Protein AF-A0AAW2HTJ1-F1 (afdb_monomer)

Organism: NCBI:txid328185

Radius of gyration: 45.48 Å; Cα contacts (8 Å, |Δi|>4): 208; chains: 1; bounding box: 86×54×129 Å

InterPro domains:
  IPR000058 Zinc finger, AN1-type [PF01428] (10-49)
  IPR000058 Zinc finger, AN1-type [PF01428] (100-137)
  IPR000058 Zinc finger, AN1-type [PS51039] (4-52)
  IPR000058 Zinc finger, AN1-type [PS51039] (94-142)
  IPR000058 Zinc finger, AN1-type [SM00154] (10-49)
  IPR000058 Zinc finger, AN1-type [SM00154] (100-139)
  IPR003903 Ubiquitin interacting motif [PS50330] (165-184)
  IPR035896 AN1-like Zinc finger [G3DSA:4.10.1110.10] (1-61)
  IPR0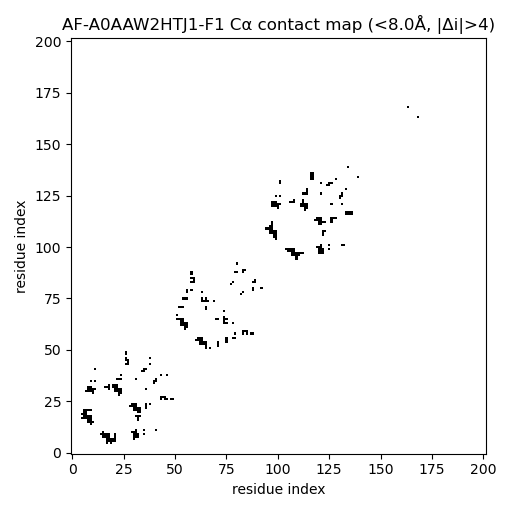35896 AN1-like Zinc finger [G3DSA:4.10.1110.10] (76-153)
  IPR035896 AN1-like Zinc finger [SSF118310] (4-57)
  IPR035896 AN1-like Zinc finger [SSF118310] (92-138)
  IPR057357 ZFAND2A/B-like, C2H2 zinc finger [PF25403] (53-91)

Structure (mmCIF, N/CA/C/O backbone):
data_AF-A0AAW2HTJ1-F1
#
_entry.id   AF-A0AAW2HTJ1-F1
#
loop_
_atom_site.group_PDB
_atom_site.id
_atom_site.type_symbol
_atom_site.label_atom_id
_atom_site.label_alt_id
_atom_site.label_comp_id
_atom_site.label_asym_id
_atom_site.label_entity_id
_atom_site.label_seq_id
_atom_site.pdbx_PDB_ins_code
_atom_site.Cartn_x
_atom_site.Cartn_y
_atom_site.Cartn_z
_atom_site.occupancy
_atom_site.B_iso_or_equiv
_atom_site.auth_seq_id
_atom_site.auth_comp_id
_atom_site.auth_asym_id
_atom_site.auth_atom_id
_atom_site.pdbx_PDB_model_num
ATOM 1 N N . MET A 1 1 ? 22.533 11.047 -62.556 1.00 50.66 1 MET A N 1
ATOM 2 C CA . MET A 1 1 ? 23.557 11.206 -61.506 1.00 50.66 1 MET A CA 1
ATOM 3 C C . MET A 1 1 ? 23.077 10.365 -60.343 1.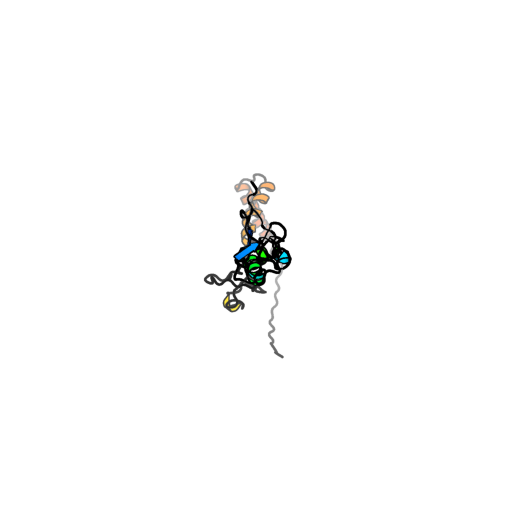00 50.66 1 MET A C 1
ATOM 5 O O . MET A 1 1 ? 22.093 10.735 -59.720 1.00 50.66 1 MET A O 1
ATOM 9 N N . GLU A 1 2 ? 23.641 9.175 -60.169 1.00 53.94 2 GLU A N 1
ATOM 10 C CA . GLU A 1 2 ? 23.279 8.303 -59.047 1.00 53.94 2 GLU A CA 1
ATOM 11 C C . GLU A 1 2 ? 24.084 8.766 -57.833 1.00 53.94 2 GLU A C 1
ATOM 13 O O . GLU A 1 2 ? 25.259 9.089 -57.990 1.00 53.94 2 GL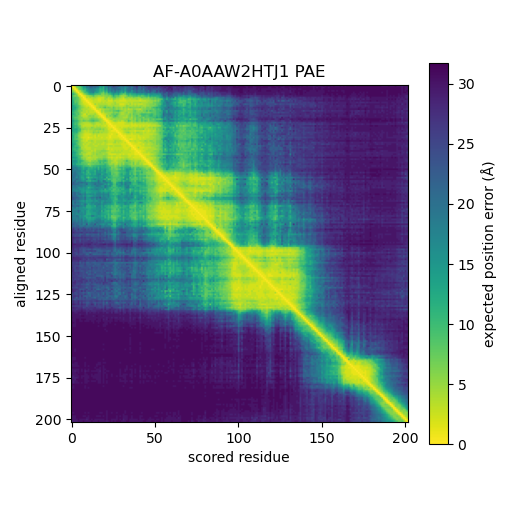U A O 1
ATOM 18 N N . LEU A 1 3 ? 23.450 8.881 -56.665 1.00 61.16 3 LEU A N 1
ATOM 19 C CA . LEU A 1 3 ? 24.076 9.264 -55.396 1.00 61.16 3 LEU A CA 1
ATOM 20 C C . LEU A 1 3 ? 24.362 7.977 -54.599 1.00 61.16 3 LEU A C 1
ATOM 22 O O . LEU A 1 3 ? 23.534 7.584 -53.780 1.00 61.16 3 LEU A O 1
ATOM 26 N N . PRO A 1 4 ? 25.489 7.276 -54.813 1.00 60.84 4 PRO A N 1
ATOM 27 C CA . PRO A 1 4 ? 25.635 5.880 -54.402 1.00 60.84 4 PRO A CA 1
ATOM 28 C C . PRO A 1 4 ? 26.114 5.731 -52.945 1.00 60.84 4 PRO A C 1
ATOM 30 O O . PRO A 1 4 ? 26.493 4.638 -52.527 1.00 60.84 4 PRO A O 1
ATOM 33 N N . HIS A 1 5 ? 26.164 6.829 -52.179 1.00 57.91 5 HIS A N 1
ATOM 34 C CA . HIS A 1 5 ? 26.861 6.904 -50.885 1.00 57.91 5 HIS A CA 1
AT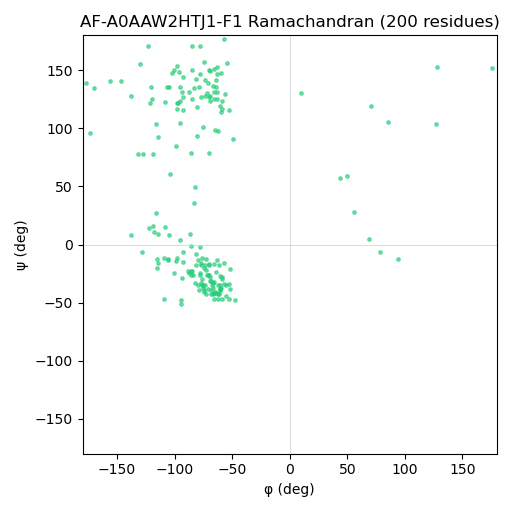OM 35 C C . HIS A 1 5 ? 26.087 7.659 -49.793 1.00 57.91 5 HIS A C 1
ATOM 37 O O . HIS A 1 5 ? 26.649 7.957 -48.744 1.00 57.91 5 HIS A O 1
ATOM 43 N N . LEU A 1 6 ? 24.824 8.021 -50.034 1.00 65.12 6 LEU A N 1
ATOM 44 C CA . LEU A 1 6 ? 23.989 8.661 -49.017 1.00 65.12 6 LEU A CA 1
ATOM 45 C C . LEU A 1 6 ? 23.204 7.578 -48.280 1.00 65.12 6 LEU A C 1
ATOM 47 O O . LEU A 1 6 ? 22.392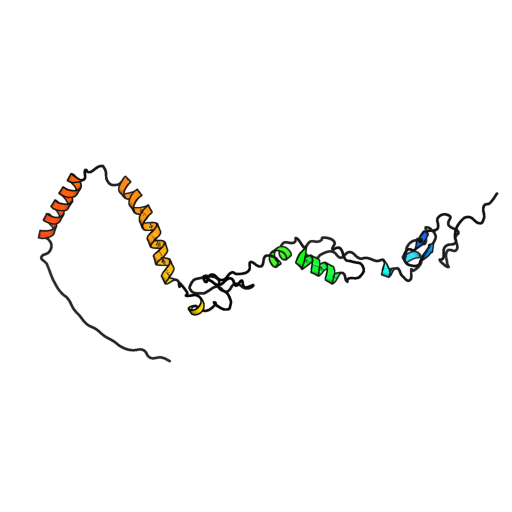 6.893 -48.889 1.00 65.12 6 LEU A O 1
ATOM 51 N N . GLY A 1 7 ? 23.460 7.423 -46.986 1.00 68.69 7 GLY A N 1
ATOM 52 C CA . GLY A 1 7 ? 22.803 6.434 -46.133 1.00 68.69 7 GLY A CA 1
ATOM 53 C C . GLY A 1 7 ? 23.809 5.584 -45.365 1.00 68.69 7 GLY A C 1
ATOM 54 O O . GLY A 1 7 ? 24.943 5.393 -45.797 1.00 68.69 7 GLY A O 1
ATOM 55 N N . GLU A 1 8 ? 23.393 5.089 -44.208 1.00 79.81 8 GLU A N 1
ATOM 56 C CA . GLU A 1 8 ? 24.213 4.240 -43.339 1.00 79.81 8 GLU A CA 1
ATOM 57 C C . GLU A 1 8 ? 23.790 2.782 -43.494 1.00 79.81 8 GLU A C 1
ATOM 59 O O . GLU A 1 8 ? 22.618 2.475 -43.736 1.00 79.81 8 GLU A O 1
ATOM 64 N N . GLN A 1 9 ? 24.748 1.867 -43.356 1.00 85.81 9 GLN A N 1
ATOM 65 C CA . GLN A 1 9 ? 24.466 0.437 -43.437 1.00 85.81 9 GLN A CA 1
ATOM 66 C C . GLN A 1 9 ? 23.868 -0.055 -42.123 1.00 85.81 9 GLN A C 1
ATOM 68 O O . GLN A 1 9 ? 24.359 0.254 -41.037 1.00 85.81 9 GLN A O 1
ATOM 73 N N . CYS A 1 10 ? 22.820 -0.864 -42.223 1.00 88.31 10 CYS A N 1
ATOM 74 C CA . CYS A 1 10 ? 22.290 -1.568 -41.069 1.00 88.31 10 CYS A CA 1
ATOM 75 C C . CYS A 1 10 ? 23.339 -2.558 -40.519 1.00 88.31 10 CYS A C 1
ATOM 77 O O . CYS A 1 10 ? 24.007 -3.276 -41.266 1.00 88.31 10 CYS A O 1
ATOM 79 N N . SER A 1 11 ? 23.488 -2.570 -39.193 1.00 86.06 11 SER A N 1
ATOM 80 C CA . SER A 1 11 ? 24.497 -3.354 -38.464 1.00 86.06 11 SER A CA 1
ATOM 81 C C . SER A 1 11 ? 24.131 -4.838 -38.337 1.00 86.06 11 SER A C 1
ATOM 83 O O . SER A 1 11 ? 24.892 -5.616 -37.763 1.00 86.06 11 SER A O 1
ATOM 85 N N . GLU A 1 12 ? 22.964 -5.238 -38.848 1.00 84.62 12 GLU A N 1
ATOM 86 C CA . GLU A 1 12 ? 22.507 -6.623 -38.853 1.00 84.62 12 GLU A CA 1
ATOM 87 C C . GLU A 1 12 ? 23.230 -7.419 -39.960 1.00 84.62 12 GLU A C 1
ATOM 89 O O . GLU A 1 12 ? 23.194 -7.018 -41.129 1.00 84.62 12 GLU A O 1
ATOM 94 N N . PRO A 1 13 ? 23.861 -8.574 -39.663 1.00 82.94 13 PRO A N 1
ATOM 95 C CA . PRO A 1 13 ? 24.644 -9.330 -40.645 1.00 82.94 13 PRO A CA 1
ATOM 96 C C . PRO A 1 13 ? 23.825 -9.804 -41.852 1.00 82.94 13 PRO A C 1
ATOM 98 O O . PRO A 1 13 ? 24.384 -9.980 -42.938 1.00 82.94 13 PRO A O 1
ATOM 101 N N . THR A 1 14 ? 22.518 -10.000 -41.669 1.00 84.12 14 THR A N 1
ATOM 102 C CA . THR A 1 14 ? 21.580 -10.460 -42.702 1.00 84.12 14 THR A CA 1
ATOM 103 C C . THR A 1 14 ? 21.047 -9.320 -43.571 1.00 84.12 14 THR A C 1
ATOM 105 O O . THR A 1 14 ? 20.664 -9.550 -44.718 1.00 84.12 14 THR A O 1
ATOM 108 N N . CYS A 1 15 ? 21.064 -8.082 -43.072 1.00 81.31 15 CYS A N 1
ATOM 109 C CA . CYS A 1 15 ? 20.476 -6.924 -43.728 1.00 81.31 15 CYS A CA 1
ATOM 110 C C . CYS A 1 15 ? 21.505 -5.797 -43.823 1.00 81.31 15 CYS A C 1
ATOM 112 O O . CYS A 1 15 ? 21.452 -4.828 -43.085 1.00 81.31 15 CYS A O 1
ATOM 114 N N . LYS A 1 16 ? 22.438 -5.886 -44.775 1.00 80.25 16 LYS A N 1
ATOM 115 C CA . LYS A 1 16 ? 23.421 -4.820 -45.068 1.00 80.25 16 LYS A CA 1
ATOM 116 C C . LYS A 1 16 ? 22.850 -3.728 -45.984 1.00 80.25 16 LYS A C 1
ATOM 118 O O . LYS A 1 16 ? 23.533 -3.235 -46.880 1.00 80.25 16 LYS A O 1
ATOM 123 N N . LYS A 1 17 ? 21.561 -3.410 -45.833 1.00 81.88 17 LYS A N 1
ATOM 124 C CA . LYS A 1 17 ? 20.893 -2.377 -46.636 1.00 81.88 17 LYS A CA 1
ATOM 125 C C . LYS A 1 17 ? 21.352 -0.992 -46.177 1.00 81.88 17 LYS A C 1
ATOM 127 O O . LYS A 1 17 ? 21.532 -0.773 -44.980 1.00 81.88 17 LYS A O 1
ATOM 132 N N . LEU A 1 18 ? 21.529 -0.087 -47.137 1.00 79.88 18 LEU A N 1
ATOM 133 C CA . LEU A 1 18 ? 21.745 1.336 -46.890 1.00 79.88 18 LEU A CA 1
ATOM 134 C C . LEU A 1 18 ? 20.387 1.988 -46.636 1.00 79.88 18 LEU A C 1
ATOM 136 O O . LEU A 1 18 ? 19.521 1.942 -47.511 1.00 79.88 18 LEU A O 1
ATOM 140 N N . ASP A 1 19 ? 20.201 2.553 -45.447 1.00 78.75 19 ASP A N 1
ATOM 141 C CA . ASP A 1 19 ? 19.007 3.324 -45.105 1.00 78.75 19 ASP A CA 1
ATOM 142 C C . ASP A 1 19 ? 19.356 4.815 -45.056 1.00 78.75 19 ASP A C 1
ATOM 144 O O . ASP A 1 19 ? 20.390 5.223 -44.516 1.00 78.75 19 ASP A O 1
ATOM 148 N N . PHE A 1 20 ? 18.490 5.636 -45.644 1.00 77.12 20 PHE A N 1
ATOM 149 C CA . PHE A 1 20 ? 18.642 7.088 -45.669 1.00 77.12 20 PHE A CA 1
ATOM 150 C C . PHE A 1 20 ? 18.246 7.723 -44.329 1.00 77.12 20 PHE A C 1
ATOM 152 O O . PHE A 1 20 ? 18.640 8.859 -44.063 1.00 77.12 20 PHE A O 1
ATOM 159 N N . LEU A 1 21 ? 17.506 6.997 -43.476 1.00 80.31 21 LEU A N 1
ATOM 160 C CA . LEU A 1 21 ? 17.154 7.423 -42.122 1.00 80.31 21 LEU A CA 1
ATOM 161 C C . LEU A 1 21 ? 17.714 6.446 -41.072 1.00 80.31 21 LEU A C 1
ATOM 163 O O . LEU A 1 21 ? 16.978 5.621 -40.529 1.00 80.31 21 LEU A O 1
ATOM 167 N N . PRO A 1 22 ? 19.020 6.522 -40.766 1.00 78.81 22 PRO A N 1
ATOM 168 C CA . PRO A 1 22 ? 19.634 5.646 -39.779 1.00 78.81 22 PRO A CA 1
ATOM 169 C C . PRO A 1 22 ? 19.013 5.800 -38.391 1.00 78.81 22 PRO A C 1
ATOM 171 O O . PRO A 1 22 ? 19.104 6.863 -37.770 1.00 78.81 22 PRO A O 1
ATOM 174 N N . VAL A 1 23 ? 18.448 4.711 -37.865 1.00 86.38 23 VAL A N 1
ATOM 175 C CA . VAL A 1 23 ? 17.929 4.655 -36.496 1.00 86.38 23 VAL A CA 1
ATOM 176 C C . VAL A 1 23 ? 18.988 4.036 -35.593 1.00 86.38 23 VAL A C 1
ATOM 178 O O . VAL A 1 23 ? 19.431 2.909 -35.808 1.00 86.38 23 VAL A O 1
ATOM 181 N N . LYS A 1 24 ? 19.403 4.773 -34.560 1.00 89.06 24 LYS A N 1
ATOM 182 C CA . LYS A 1 24 ? 20.299 4.256 -33.520 1.00 89.06 24 LYS A CA 1
ATOM 183 C C . LYS A 1 24 ? 19.479 3.535 -32.461 1.00 89.06 24 LYS A C 1
ATOM 185 O O . LYS A 1 24 ? 18.578 4.132 -31.876 1.00 89.06 24 LYS A O 1
ATOM 190 N N . CYS A 1 25 ? 19.823 2.284 -32.182 1.00 88.50 25 CYS A N 1
ATOM 191 C CA . CYS A 1 25 ? 19.259 1.566 -31.048 1.00 88.50 25 CYS A CA 1
ATOM 192 C C . CYS A 1 25 ? 19.726 2.230 -29.743 1.00 88.50 25 CYS A C 1
ATOM 194 O O . CYS A 1 25 ? 20.921 2.383 -29.498 1.00 88.50 25 CYS A O 1
ATOM 196 N N . ASP A 1 26 ? 18.797 2.611 -28.877 1.00 85.00 26 ASP A N 1
ATOM 197 C CA . ASP A 1 26 ? 19.058 3.252 -27.583 1.00 85.00 26 ASP A CA 1
ATOM 198 C C . ASP A 1 26 ? 19.625 2.286 -26.522 1.00 85.00 26 ASP A C 1
ATOM 200 O O . ASP A 1 26 ? 20.102 2.726 -25.470 1.00 85.00 26 ASP A O 1
ATOM 204 N N . ALA A 1 27 ? 19.578 0.976 -26.785 1.00 85.25 27 ALA A N 1
ATOM 205 C CA . ALA A 1 27 ? 20.130 -0.053 -25.912 1.00 85.25 27 ALA A CA 1
ATOM 206 C C . ALA A 1 27 ? 21.563 -0.459 -26.297 1.00 85.25 27 ALA A C 1
ATOM 208 O O . ALA A 1 27 ? 22.414 -0.555 -25.407 1.00 85.25 27 ALA A O 1
ATOM 209 N N . CYS A 1 28 ? 21.851 -0.735 -27.578 1.00 87.00 28 CYS A N 1
ATOM 210 C CA . CYS A 1 28 ? 23.180 -1.183 -28.030 1.00 87.00 28 CYS A CA 1
ATOM 211 C C . CYS A 1 28 ? 23.993 -0.115 -28.780 1.00 87.00 28 CYS A C 1
ATOM 213 O O . CYS A 1 28 ? 25.190 -0.301 -28.964 1.00 87.00 28 CYS A O 1
ATOM 215 N N . GLY A 1 29 ? 23.381 0.998 -29.194 1.00 86.81 29 GLY A N 1
ATOM 216 C CA . GLY A 1 29 ? 24.052 2.099 -29.895 1.00 86.81 29 GLY A CA 1
ATOM 217 C C . GLY A 1 29 ? 24.316 1.867 -31.388 1.00 86.81 29 GLY A C 1
ATOM 218 O O . GLY A 1 29 ? 24.739 2.802 -32.066 1.00 86.81 29 GLY A O 1
ATOM 219 N N . ASN A 1 30 ? 24.051 0.664 -31.907 1.00 88.25 30 ASN A N 1
ATOM 220 C CA . ASN A 1 30 ? 24.241 0.327 -33.319 1.00 88.25 30 ASN A CA 1
ATOM 221 C C . ASN A 1 30 ? 23.152 0.943 -34.209 1.00 88.25 30 ASN A C 1
ATOM 223 O O . ASN A 1 30 ? 22.047 1.245 -33.747 1.00 88.25 30 ASN A O 1
ATOM 227 N N . ILE A 1 31 ? 23.475 1.111 -35.493 1.00 88.62 31 ILE A N 1
ATOM 228 C CA . ILE A 1 31 ? 22.571 1.671 -36.501 1.00 88.62 31 ILE A CA 1
ATOM 229 C C . ILE A 1 31 ? 21.829 0.541 -37.210 1.00 88.62 31 ILE A C 1
ATOM 231 O O . ILE A 1 31 ? 22.453 -0.408 -37.688 1.00 88.62 31 ILE A O 1
ATOM 235 N N . TYR A 1 32 ? 20.511 0.673 -37.318 1.00 89.06 32 TYR A N 1
ATOM 236 C CA . TYR A 1 32 ? 19.639 -0.266 -38.015 1.00 89.06 32 TYR A CA 1
ATOM 237 C C . TYR A 1 32 ? 18.712 0.468 -38.991 1.00 89.06 32 TYR A C 1
ATOM 239 O O . TYR A 1 32 ? 18.431 1.658 -38.826 1.00 89.06 32 TYR A O 1
ATOM 247 N N . CYS A 1 33 ? 18.251 -0.251 -40.017 1.00 88.31 33 CYS A N 1
ATOM 248 C CA . CYS A 1 33 ? 17.227 0.239 -40.941 1.00 88.31 33 CYS A CA 1
ATOM 249 C C . CYS A 1 33 ? 15.825 0.152 -40.312 1.00 88.31 33 CYS A C 1
ATOM 251 O O . CYS A 1 33 ? 15.652 -0.489 -39.272 1.00 88.31 33 CYS A O 1
ATOM 253 N N . MET A 1 34 ? 14.809 0.732 -40.958 1.00 84.56 34 MET A N 1
ATOM 254 C CA . MET A 1 34 ? 13.417 0.708 -40.465 1.00 84.56 34 MET A CA 1
ATOM 255 C C . MET A 1 34 ? 12.907 -0.705 -40.125 1.00 84.56 34 MET A C 1
ATOM 257 O O . MET A 1 34 ? 12.240 -0.898 -39.112 1.00 84.56 34 MET A O 1
ATOM 261 N N . ASP A 1 35 ? 13.288 -1.704 -40.924 1.00 86.31 35 ASP A N 1
ATOM 262 C CA . ASP A 1 35 ? 12.897 -3.105 -40.718 1.00 86.31 35 ASP A CA 1
ATOM 263 C C . ASP A 1 35 ? 13.661 -3.822 -39.594 1.00 86.31 35 ASP A C 1
ATOM 265 O O . ASP A 1 35 ? 13.282 -4.929 -39.235 1.00 86.31 35 ASP A O 1
ATOM 269 N N . HIS A 1 36 ? 14.745 -3.249 -39.061 1.00 86.44 36 HIS A N 1
ATOM 270 C CA . HIS A 1 36 ? 15.555 -3.857 -37.991 1.00 86.44 36 HIS A CA 1
ATOM 271 C C . HIS A 1 36 ? 15.646 -2.969 -36.740 1.00 86.44 36 HIS A C 1
A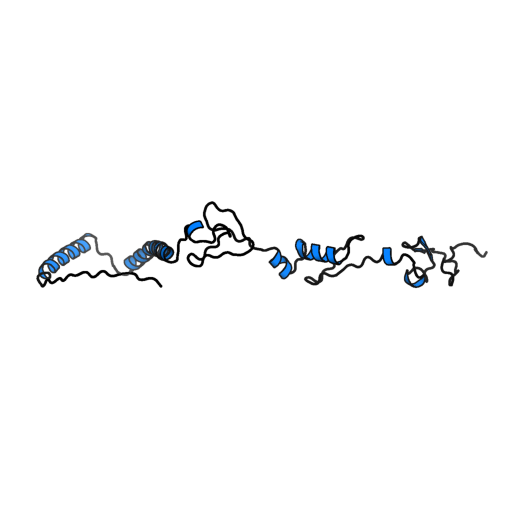TOM 273 O O . HIS A 1 36 ? 16.467 -3.213 -35.854 1.00 86.44 36 HIS A O 1
ATOM 279 N N . MET A 1 37 ? 14.789 -1.946 -36.635 1.00 85.88 37 MET A N 1
ATOM 280 C CA . MET A 1 37 ? 14.818 -0.992 -35.523 1.00 85.88 37 MET A CA 1
ATOM 281 C C . MET A 1 37 ? 14.369 -1.597 -34.183 1.00 85.88 37 MET A C 1
ATOM 283 O O . MET A 1 37 ? 14.764 -1.108 -33.127 1.00 85.88 37 MET A O 1
ATOM 287 N N . SER A 1 38 ? 13.536 -2.646 -34.196 1.00 86.81 38 SER A N 1
ATOM 288 C CA . SER A 1 38 ? 13.047 -3.261 -32.956 1.00 86.81 38 SER A CA 1
ATOM 289 C C . SER A 1 38 ? 14.107 -4.160 -32.316 1.00 86.81 38 SER A C 1
ATOM 291 O O . SER A 1 38 ? 14.859 -4.841 -33.011 1.00 86.81 38 SER A O 1
ATOM 293 N N . TYR A 1 39 ? 14.133 -4.228 -30.980 1.00 87.31 39 TYR A N 1
ATOM 294 C CA . TYR A 1 39 ? 15.106 -5.056 -30.251 1.00 87.31 39 TYR A CA 1
ATOM 295 C C . TYR A 1 39 ? 15.036 -6.546 -30.606 1.00 87.31 39 TYR A C 1
ATOM 297 O O . TYR A 1 39 ? 16.041 -7.245 -30.499 1.00 87.31 39 TYR A O 1
ATOM 305 N N . VAL A 1 40 ? 13.861 -7.032 -31.021 1.00 86.44 40 VAL A N 1
ATOM 306 C CA . VAL A 1 40 ? 13.649 -8.433 -31.411 1.00 86.44 40 VAL A CA 1
ATOM 307 C C . VAL A 1 40 ? 14.272 -8.715 -32.779 1.00 86.44 40 VAL A C 1
ATOM 309 O O . VAL A 1 40 ? 14.876 -9.765 -32.966 1.00 86.44 40 VAL A O 1
ATOM 312 N N . GLN A 1 41 ? 14.171 -7.773 -33.722 1.00 86.75 41 GLN A N 1
ATOM 313 C CA . GLN A 1 41 ? 14.647 -7.964 -35.096 1.00 86.75 41 GLN A CA 1
ATOM 314 C C . GLN A 1 41 ? 16.172 -8.030 -35.210 1.00 86.75 41 GLN A C 1
ATOM 316 O O . GLN A 1 41 ? 16.661 -8.749 -36.071 1.00 86.75 41 GLN A O 1
ATOM 321 N N . HIS A 1 42 ? 16.910 -7.331 -34.343 1.00 85.75 42 HIS A N 1
ATOM 322 C CA . HIS A 1 42 ? 18.378 -7.393 -34.306 1.00 85.75 42 HIS A CA 1
ATOM 323 C C . HIS A 1 42 ? 18.935 -8.147 -33.089 1.00 85.75 42 HIS A C 1
ATOM 325 O O . HIS A 1 42 ? 20.109 -7.997 -32.748 1.00 85.75 42 HIS A O 1
ATOM 331 N N . SER A 1 43 ? 18.085 -8.919 -32.393 1.00 84.81 43 SER A N 1
ATOM 332 C CA . SER A 1 43 ? 18.451 -9.699 -31.198 1.00 84.81 43 SER A CA 1
ATOM 333 C C . SER A 1 43 ? 19.326 -8.906 -30.218 1.00 84.81 43 SER A C 1
ATOM 335 O O . SER A 1 43 ? 20.460 -9.279 -29.913 1.00 84.81 43 SER A O 1
ATOM 337 N N . CYS A 1 44 ? 18.817 -7.757 -29.765 1.00 86.44 44 CYS A N 1
ATOM 338 C CA . CYS A 1 44 ? 19.608 -6.781 -29.025 1.00 86.44 44 CYS A CA 1
ATOM 339 C C . CYS A 1 44 ? 20.209 -7.379 -27.736 1.00 86.44 44 CYS A C 1
ATOM 341 O O . CYS A 1 44 ? 19.456 -7.796 -26.851 1.00 86.44 44 CYS A O 1
ATOM 343 N N . PRO A 1 45 ? 21.542 -7.332 -27.543 1.00 84.75 45 PRO A N 1
ATOM 344 C CA . PRO A 1 45 ? 22.193 -7.889 -26.353 1.00 84.75 45 PRO A CA 1
ATOM 345 C C . PRO A 1 45 ? 21.826 -7.145 -25.059 1.00 84.75 45 PRO A C 1
ATOM 347 O O . PRO A 1 45 ? 22.042 -7.648 -23.958 1.00 84.75 45 PRO A O 1
ATOM 350 N N . SER A 1 46 ? 21.288 -5.930 -25.172 1.00 81.50 46 SER A N 1
ATOM 351 C CA . SER A 1 46 ? 20.925 -5.063 -24.051 1.00 81.50 46 SER A CA 1
ATOM 352 C C . SER A 1 46 ? 19.433 -4.722 -23.988 1.00 81.50 46 SER A C 1
ATOM 354 O O . SER A 1 46 ? 19.078 -3.823 -23.223 1.00 81.50 46 SER A O 1
ATOM 356 N N . ALA A 1 47 ? 18.564 -5.459 -24.699 1.00 81.56 47 ALA A N 1
ATOM 357 C CA . ALA A 1 47 ? 17.102 -5.279 -24.663 1.00 81.56 47 ALA A CA 1
ATOM 358 C C . ALA A 1 47 ? 16.565 -5.176 -23.221 1.00 81.56 47 ALA A C 1
ATOM 360 O O . ALA A 1 47 ? 15.910 -4.206 -22.840 1.00 81.56 47 ALA A O 1
ATOM 361 N N . HIS A 1 48 ? 17.000 -6.106 -22.365 1.00 73.38 48 HIS A N 1
ATOM 362 C CA . HIS A 1 48 ? 16.562 -6.215 -20.972 1.00 73.38 48 HIS A CA 1
ATOM 363 C C . HIS A 1 48 ? 16.870 -4.994 -20.092 1.00 73.38 48 HIS A C 1
ATOM 365 O O . HIS A 1 48 ? 16.284 -4.847 -19.024 1.00 73.38 48 HIS A O 1
ATOM 371 N N . LYS A 1 49 ? 17.783 -4.099 -20.497 1.00 72.94 49 LYS A N 1
ATOM 372 C CA . LYS A 1 49 ? 18.111 -2.892 -19.714 1.00 72.94 49 LYS A CA 1
ATOM 373 C C . LYS A 1 49 ? 17.051 -1.794 -19.847 1.00 72.94 49 LYS A C 1
ATOM 375 O O . LYS A 1 49 ? 17.076 -0.831 -19.077 1.00 72.94 49 LYS A O 1
ATOM 380 N N . LYS A 1 50 ? 16.167 -1.884 -20.844 1.00 72.25 50 LYS A N 1
ATOM 381 C CA . LYS A 1 50 ? 15.191 -0.836 -21.176 1.00 72.25 50 LYS A CA 1
ATOM 382 C C . LYS A 1 50 ? 13.738 -1.257 -20.984 1.00 72.25 50 LYS A C 1
ATOM 384 O O . LYS A 1 50 ? 12.892 -0.366 -20.906 1.00 72.25 50 LYS A O 1
ATOM 389 N N . ASP A 1 51 ? 13.474 -2.547 -20.794 1.00 68.00 51 ASP A N 1
ATOM 390 C CA . ASP A 1 51 ? 12.146 -3.091 -20.500 1.00 68.00 51 ASP A CA 1
ATOM 391 C C . ASP A 1 51 ? 11.671 -2.702 -19.087 1.00 68.00 51 ASP A C 1
ATOM 393 O O . ASP A 1 51 ? 11.740 -3.478 -18.134 1.00 68.00 51 ASP A O 1
ATOM 397 N N . VAL A 1 52 ? 11.183 -1.468 -18.929 1.00 72.25 52 VAL A N 1
ATOM 398 C CA . VAL A 1 52 ? 10.533 -1.013 -17.691 1.00 72.25 52 VAL A CA 1
ATOM 399 C C . VAL A 1 52 ? 9.096 -1.511 -17.698 1.00 72.25 52 VAL A C 1
ATOM 401 O O . VAL A 1 52 ? 8.199 -0.873 -18.246 1.00 72.25 52 VAL A O 1
ATOM 404 N N . GLN A 1 53 ? 8.884 -2.673 -17.093 1.00 73.81 53 GLN A N 1
ATOM 405 C CA . GLN A 1 53 ? 7.546 -3.206 -16.877 1.00 73.81 53 GLN A CA 1
ATOM 406 C C . GLN A 1 53 ? 6.858 -2.414 -15.763 1.00 73.81 53 GLN A C 1
ATOM 408 O O . GLN A 1 53 ? 7.412 -2.251 -14.675 1.00 73.81 53 GLN A O 1
ATOM 413 N N . VAL A 1 54 ? 5.651 -1.917 -16.037 1.00 84.12 54 VAL A N 1
ATOM 414 C CA . VAL A 1 54 ? 4.823 -1.222 -15.045 1.00 84.12 54 VAL A CA 1
ATOM 415 C C . VAL A 1 54 ? 3.861 -2.243 -14.437 1.00 84.12 54 VAL A C 1
ATOM 417 O O . VAL A 1 54 ? 2.899 -2.634 -15.103 1.00 84.12 54 VAL A O 1
ATOM 420 N N . PRO A 1 55 ? 4.100 -2.714 -13.203 1.00 85.94 55 PRO A N 1
ATOM 421 C CA . PRO A 1 55 ? 3.221 -3.673 -12.556 1.00 85.94 55 PRO A CA 1
ATOM 422 C C . PRO A 1 55 ? 1.877 -3.027 -12.199 1.00 85.94 55 PRO A C 1
ATOM 424 O O . PRO A 1 55 ? 1.784 -1.836 -11.894 1.00 85.94 55 PRO A O 1
ATOM 427 N N . ILE A 1 56 ? 0.820 -3.834 -12.206 1.00 90.12 56 ILE A N 1
ATOM 428 C CA . ILE A 1 56 ? -0.525 -3.416 -11.805 1.00 90.12 56 ILE A CA 1
ATOM 429 C C . ILE A 1 56 ? -0.733 -3.781 -10.334 1.00 90.12 56 ILE A C 1
ATOM 431 O O . ILE A 1 56 ? -0.408 -4.888 -9.907 1.00 90.12 56 ILE A O 1
ATOM 435 N N . CYS A 1 57 ? -1.306 -2.868 -9.548 1.00 90.38 57 CYS A N 1
ATOM 436 C CA . CYS A 1 57 ? -1.664 -3.166 -8.165 1.00 90.38 57 CYS A CA 1
ATOM 437 C C . CYS A 1 57 ? -2.846 -4.155 -8.107 1.00 90.38 57 CYS A C 1
ATOM 439 O O . CYS A 1 57 ? -3.914 -3.846 -8.644 1.00 90.38 57 CYS A O 1
ATOM 441 N N . PRO A 1 58 ? -2.739 -5.285 -7.385 1.00 88.06 58 PRO A N 1
ATOM 442 C CA . PRO A 1 58 ? -3.807 -6.285 -7.315 1.00 88.06 58 PRO A CA 1
ATOM 443 C C . PRO A 1 58 ? -5.042 -5.820 -6.526 1.00 88.06 58 PRO A C 1
ATOM 445 O O . PRO A 1 58 ? -6.100 -6.430 -6.637 1.00 88.06 58 PRO A O 1
ATOM 448 N N . LEU A 1 59 ? -4.932 -4.756 -5.718 1.00 88.19 59 LEU A N 1
ATOM 449 C CA . LEU A 1 59 ? -6.032 -4.272 -4.870 1.00 88.19 59 LEU A CA 1
ATOM 450 C C . LEU A 1 59 ? -6.877 -3.170 -5.516 1.00 88.19 59 LEU A C 1
ATOM 452 O O . LEU A 1 59 ? -8.041 -3.008 -5.160 1.00 88.19 59 LEU A O 1
ATOM 456 N N . CYS A 1 60 ? -6.296 -2.369 -6.410 1.00 87.50 60 CYS A N 1
ATOM 457 C CA . CYS A 1 60 ? -6.989 -1.241 -7.042 1.00 87.50 60 CYS A CA 1
ATOM 458 C C . CYS A 1 60 ? -6.910 -1.232 -8.569 1.00 87.50 60 CYS A C 1
ATOM 460 O O . CYS A 1 60 ? -7.540 -0.379 -9.184 1.00 87.50 60 CYS A O 1
ATOM 462 N N . GLY A 1 61 ? -6.144 -2.136 -9.185 1.00 84.75 61 GLY A N 1
ATOM 463 C CA . GLY A 1 61 ? -6.016 -2.223 -10.640 1.00 84.75 61 GLY A CA 1
ATOM 464 C C . GLY A 1 61 ? -5.281 -1.046 -11.290 1.00 84.75 61 GLY A C 1
ATOM 465 O O . GLY A 1 61 ? -5.194 -0.995 -12.512 1.00 84.75 61 GLY A O 1
ATOM 466 N N . SER A 1 62 ? -4.744 -0.099 -10.513 1.00 86.50 62 SER A N 1
ATOM 467 C CA . SER A 1 62 ? -3.981 1.025 -11.059 1.00 86.50 62 SER A CA 1
ATOM 468 C C . SER A 1 62 ? -2.534 0.617 -11.366 1.00 86.50 62 SER A C 1
ATOM 470 O O . SER A 1 62 ? -1.940 -0.128 -10.576 1.00 86.50 62 SER A O 1
ATOM 472 N N . PRO A 1 63 ? -1.939 1.127 -12.461 1.00 89.00 63 PRO A N 1
ATOM 473 C CA . PRO A 1 63 ? -0.522 0.935 -12.751 1.00 89.00 63 PRO A CA 1
ATOM 474 C C . PRO A 1 63 ? 0.329 1.600 -11.664 1.00 89.00 63 PRO A C 1
ATOM 476 O O . PRO A 1 63 ? 0.091 2.754 -11.305 1.00 89.00 63 PRO A O 1
ATOM 479 N N . VAL A 1 64 ? 1.307 0.870 -11.128 1.00 89.06 64 VAL A N 1
ATOM 480 C CA . VAL A 1 64 ? 2.197 1.357 -10.070 1.00 89.06 64 VAL A CA 1
ATOM 481 C C . VAL A 1 64 ? 3.514 1.833 -10.687 1.00 89.06 64 VAL A C 1
ATOM 483 O O . VAL A 1 64 ? 4.250 1.017 -11.251 1.00 89.06 64 VAL A O 1
ATOM 486 N N . PRO A 1 65 ? 3.855 3.132 -10.576 1.00 84.69 65 PRO A N 1
ATOM 487 C CA . PRO A 1 65 ? 5.129 3.649 -11.061 1.00 84.69 65 PRO A CA 1
ATOM 488 C C . PRO A 1 65 ? 6.297 2.945 -10.362 1.00 84.69 65 PRO A C 1
ATOM 490 O O . PRO A 1 65 ? 6.486 3.094 -9.159 1.00 84.69 65 PRO A O 1
ATOM 493 N N . THR A 1 66 ? 7.077 2.172 -11.118 1.00 82.31 66 THR A N 1
ATOM 494 C CA . THR A 1 66 ? 8.251 1.457 -10.598 1.00 82.31 66 THR A CA 1
ATOM 495 C C . THR A 1 66 ? 9.521 2.128 -11.126 1.00 82.31 66 THR A C 1
ATOM 497 O O . THR A 1 66 ? 9.672 2.269 -12.344 1.00 82.31 66 THR A O 1
ATOM 500 N N . PRO A 1 67 ? 10.439 2.589 -10.257 1.00 78.06 67 PRO A N 1
ATOM 501 C CA . PRO A 1 67 ? 11.698 3.176 -10.698 1.00 78.06 67 PRO A CA 1
ATOM 502 C C . PRO A 1 67 ? 12.628 2.107 -11.294 1.00 78.06 67 PRO A C 1
ATOM 504 O O . PRO A 1 67 ? 12.625 0.954 -10.875 1.00 78.06 67 PRO A O 1
ATOM 507 N N . ARG A 1 68 ? 13.482 2.511 -12.245 1.00 75.56 68 ARG A N 1
ATOM 508 C CA . ARG A 1 68 ? 14.329 1.618 -13.072 1.00 75.56 68 ARG A CA 1
ATOM 509 C C . ARG A 1 68 ? 15.272 0.678 -12.299 1.00 75.56 68 ARG A C 1
ATOM 511 O O . ARG A 1 68 ? 15.772 -0.269 -12.888 1.00 75.56 68 ARG A O 1
ATOM 518 N N . ASN A 1 69 ? 15.511 0.936 -11.014 1.00 77.38 69 ASN A N 1
ATOM 519 C CA . ASN A 1 69 ? 16.456 0.187 -10.180 1.00 77.38 69 ASN A CA 1
ATOM 520 C C . ASN A 1 69 ? 15.782 -0.585 -9.034 1.00 77.38 69 ASN A C 1
ATOM 522 O O . ASN A 1 69 ? 16.479 -1.081 -8.152 1.00 77.38 69 ASN A O 1
ATOM 526 N N . GLN A 1 70 ? 14.449 -0.660 -9.003 1.00 81.06 70 GLN A N 1
ATOM 527 C CA . GLN A 1 70 ? 13.713 -1.336 -7.938 1.00 81.06 70 GLN A CA 1
ATOM 528 C C . GLN A 1 70 ? 12.860 -2.462 -8.526 1.00 81.06 70 GLN A C 1
ATOM 530 O O . GLN A 1 70 ? 12.212 -2.256 -9.553 1.00 81.06 70 GLN A O 1
ATOM 535 N N . PRO A 1 71 ? 12.841 -3.651 -7.901 1.00 83.12 71 PRO A N 1
ATOM 536 C CA . PRO A 1 71 ? 11.949 -4.711 -8.338 1.00 83.12 71 PRO A CA 1
ATOM 537 C C . PRO A 1 71 ? 10.479 -4.280 -8.179 1.00 83.12 71 PRO A C 1
ATOM 539 O O . PRO A 1 71 ? 10.146 -3.562 -7.226 1.00 83.12 71 PRO A O 1
ATOM 542 N N . PRO A 1 72 ? 9.593 -4.747 -9.077 1.00 83.62 72 PRO A N 1
ATOM 543 C CA . PRO A 1 72 ? 8.183 -4.357 -9.105 1.00 83.62 72 PRO A CA 1
ATOM 544 C C . PRO A 1 72 ? 7.463 -4.653 -7.785 1.00 83.62 72 PRO A C 1
ATOM 546 O O . PRO A 1 72 ? 6.623 -3.866 -7.354 1.00 83.62 72 PRO A O 1
ATOM 549 N N . ASP A 1 73 ? 7.840 -5.733 -7.097 1.00 87.81 73 ASP A N 1
ATOM 550 C CA . ASP A 1 73 ? 7.211 -6.155 -5.842 1.00 87.81 73 ASP A CA 1
ATOM 551 C C . ASP A 1 73 ? 7.336 -5.105 -4.732 1.00 87.81 73 ASP A C 1
ATOM 553 O O . ASP A 1 73 ? 6.385 -4.878 -3.980 1.00 87.81 73 ASP A O 1
ATOM 557 N N . ILE A 1 74 ? 8.484 -4.424 -4.636 1.00 88.44 74 ILE A N 1
ATOM 558 C CA . ILE A 1 74 ? 8.694 -3.408 -3.596 1.00 88.44 74 ILE A CA 1
ATOM 559 C C . ILE A 1 74 ? 7.874 -2.156 -3.917 1.00 88.44 74 ILE A C 1
ATOM 561 O O . ILE A 1 74 ? 7.216 -1.626 -3.025 1.00 88.44 74 ILE A O 1
ATOM 565 N N . ALA A 1 75 ? 7.849 -1.725 -5.182 1.00 88.69 75 ALA A N 1
ATOM 566 C CA . ALA A 1 75 ? 7.063 -0.566 -5.603 1.00 88.69 75 ALA A CA 1
ATOM 567 C C . ALA A 1 75 ? 5.555 -0.791 -5.387 1.00 88.69 75 ALA A C 1
ATOM 569 O O . ALA A 1 75 ? 4.858 0.078 -4.860 1.00 88.69 75 ALA A O 1
ATOM 570 N N . VAL A 1 76 ? 5.050 -1.985 -5.722 1.00 90.19 76 VAL A N 1
ATOM 571 C CA . VAL A 1 76 ? 3.650 -2.362 -5.471 1.00 90.19 76 VAL A CA 1
ATOM 572 C C . VAL A 1 76 ? 3.358 -2.429 -3.972 1.00 90.19 76 VAL A C 1
ATOM 574 O O . VAL A 1 76 ? 2.316 -1.935 -3.544 1.00 90.19 76 VAL A O 1
ATOM 577 N N . SER A 1 77 ? 4.271 -2.972 -3.164 1.00 89.44 77 SER A N 1
ATOM 578 C CA . SER A 1 77 ? 4.116 -3.028 -1.702 1.00 89.44 77 SER A CA 1
ATOM 579 C C . SER A 1 77 ? 4.049 -1.631 -1.081 1.00 89.44 77 SER A C 1
ATOM 581 O O . SER A 1 77 ? 3.132 -1.333 -0.316 1.00 89.44 77 SER A O 1
ATOM 583 N N . GLU A 1 78 ? 4.960 -0.738 -1.470 1.00 90.12 78 GLU A N 1
ATOM 584 C CA . GLU A 1 78 ? 4.979 0.648 -0.998 1.00 90.12 78 GLU A CA 1
ATOM 585 C C . GLU A 1 78 ? 3.699 1.397 -1.389 1.00 90.12 78 GLU A C 1
ATOM 587 O O . GLU A 1 78 ? 3.090 2.073 -0.553 1.00 90.12 78 GLU A O 1
ATOM 592 N N . HIS A 1 79 ? 3.229 1.206 -2.625 1.00 90.31 79 HIS A N 1
ATOM 593 C CA . HIS A 1 79 ? 1.941 1.727 -3.061 1.00 90.31 79 HIS A CA 1
ATOM 594 C C . HIS A 1 79 ? 0.791 1.184 -2.199 1.00 90.31 79 HIS A C 1
ATOM 596 O O . HIS A 1 79 ? -0.042 1.969 -1.749 1.00 90.31 79 HIS A O 1
ATOM 602 N N . ILE A 1 80 ? 0.727 -0.127 -1.927 1.00 88.50 80 ILE A N 1
ATOM 603 C CA . ILE A 1 80 ? -0.317 -0.734 -1.079 1.00 88.50 80 ILE A CA 1
ATOM 604 C C . ILE A 1 80 ? -0.352 -0.064 0.299 1.00 88.50 80 ILE A C 1
ATOM 606 O O . ILE A 1 80 ? -1.427 0.315 0.780 1.00 88.50 80 ILE A O 1
ATOM 610 N N . ASP A 1 81 ? 0.810 0.161 0.902 1.00 85.50 81 ASP A N 1
ATOM 611 C CA . ASP A 1 81 ? 0.907 0.705 2.251 1.00 85.50 81 ASP A CA 1
ATOM 612 C C . ASP A 1 81 ? 0.626 2.211 2.327 1.00 85.50 81 ASP A C 1
ATOM 614 O O . ASP A 1 81 ? 0.001 2.650 3.295 1.00 85.50 81 ASP A O 1
ATOM 618 N N . ARG A 1 82 ? 1.003 3.011 1.317 1.00 84.00 82 ARG A N 1
ATOM 619 C CA . ARG A 1 82 ? 0.935 4.489 1.379 1.00 84.00 82 ARG A CA 1
ATOM 620 C C . ARG A 1 82 ? -0.138 5.129 0.501 1.00 84.00 82 ARG A C 1
ATOM 622 O O . ARG A 1 82 ? -0.926 5.933 1.002 1.00 84.00 82 ARG A O 1
ATOM 629 N N . ASP A 1 83 ? -0.236 4.715 -0.759 1.00 82.62 83 ASP A N 1
ATOM 630 C CA . ASP A 1 83 ? -0.963 5.466 -1.796 1.00 82.62 83 ASP A CA 1
ATOM 631 C C . ASP A 1 83 ? -2.203 4.742 -2.339 1.00 82.62 83 ASP A C 1
ATOM 633 O O . ASP A 1 83 ? -3.094 5.357 -2.924 1.00 82.62 83 ASP A O 1
ATOM 637 N N . CYS A 1 84 ? -2.327 3.438 -2.096 1.00 87.81 84 CYS A N 1
ATOM 638 C CA . CYS A 1 84 ? -3.442 2.635 -2.579 1.00 87.81 84 CYS A CA 1
ATOM 639 C C . CYS A 1 84 ? -4.763 3.121 -1.976 1.00 87.81 84 CYS A C 1
ATOM 641 O O . CYS A 1 84 ? -4.909 3.220 -0.756 1.00 87.81 84 CYS A O 1
ATOM 643 N N . GLN A 1 85 ? -5.730 3.443 -2.832 1.00 82.62 85 GLN A N 1
ATOM 644 C CA . GLN A 1 85 ? -7.026 3.988 -2.424 1.00 82.62 85 GLN A CA 1
ATOM 645 C C . GLN A 1 85 ? -8.130 2.931 -2.290 1.00 82.62 85 GLN A C 1
ATOM 647 O O . GLN A 1 85 ? -9.276 3.299 -2.007 1.00 82.62 85 GLN A O 1
ATOM 652 N N . SER A 1 86 ? -7.802 1.650 -2.475 1.00 80.12 86 SER A N 1
ATOM 653 C CA . SER A 1 86 ? -8.743 0.546 -2.277 1.00 80.12 86 SER A CA 1
ATOM 654 C C . SER A 1 86 ? -9.266 0.519 -0.834 1.00 80.12 86 SER A C 1
ATOM 656 O O . SER A 1 86 ? -8.567 0.899 0.110 1.00 80.12 86 SER A O 1
ATOM 658 N N . ASP A 1 87 ? -10.517 0.091 -0.661 1.00 75.50 87 ASP A N 1
ATOM 659 C CA . ASP A 1 87 ? -11.163 -0.040 0.651 1.00 75.50 87 ASP A CA 1
ATOM 660 C C . ASP A 1 87 ? -10.336 -0.879 1.657 1.00 75.50 87 ASP A C 1
ATOM 662 O O . ASP A 1 87 ? -10.050 -0.383 2.753 1.00 75.50 87 ASP A O 1
ATOM 666 N N . PRO A 1 88 ? -9.791 -2.064 1.292 1.00 72.25 88 PRO A N 1
ATOM 667 C CA . PRO A 1 88 ? -8.913 -2.820 2.191 1.00 72.25 88 PRO A CA 1
ATOM 668 C C . PRO A 1 88 ? -7.616 -2.080 2.567 1.00 72.25 88 PRO A C 1
ATOM 670 O O . PRO A 1 88 ? -7.165 -2.187 3.710 1.00 72.25 88 PRO A O 1
ATOM 673 N N . ALA A 1 89 ? -7.023 -1.290 1.664 1.00 68.25 89 ALA A N 1
ATOM 674 C CA . ALA A 1 89 ? -5.830 -0.497 1.976 1.00 68.25 89 ALA A CA 1
ATOM 675 C C . ALA A 1 89 ? -6.149 0.680 2.918 1.00 68.25 89 ALA A C 1
ATOM 677 O O . ALA A 1 89 ? -5.408 0.955 3.865 1.00 68.25 89 ALA A O 1
ATOM 678 N N . LYS A 1 90 ? -7.299 1.339 2.737 1.00 70.94 90 LYS A N 1
ATOM 679 C CA . LYS A 1 90 ? -7.777 2.402 3.638 1.00 70.94 90 LYS A CA 1
ATOM 680 C C . LYS A 1 90 ? -8.138 1.867 5.024 1.00 70.94 90 LYS A C 1
ATOM 682 O O . LYS A 1 90 ? -7.852 2.540 6.017 1.00 70.94 90 LYS A O 1
ATOM 687 N N . ALA A 1 91 ? -8.724 0.673 5.110 1.00 66.69 91 ALA A N 1
ATOM 688 C CA . ALA A 1 91 ? -9.020 0.006 6.376 1.00 66.69 91 ALA A CA 1
ATOM 689 C C . ALA A 1 91 ? -7.740 -0.331 7.159 1.00 66.69 91 ALA A C 1
ATOM 691 O O . ALA A 1 91 ? -7.678 -0.053 8.357 1.00 66.69 91 ALA A O 1
ATOM 692 N N . LYS A 1 92 ? -6.688 -0.818 6.481 1.00 66.00 92 LYS A N 1
ATOM 693 C CA . LYS A 1 92 ? -5.360 -1.017 7.090 1.00 66.00 92 LYS A CA 1
ATOM 694 C C . LYS A 1 92 ? -4.757 0.277 7.641 1.00 66.00 92 LYS A C 1
ATOM 696 O O . LYS A 1 92 ? -4.140 0.245 8.696 1.00 66.00 92 LYS A O 1
ATOM 701 N N . ARG A 1 93 ? -4.942 1.422 6.972 1.00 66.81 93 ARG A N 1
ATOM 702 C CA . ARG A 1 93 ? -4.432 2.724 7.458 1.00 66.81 93 ARG A CA 1
ATOM 703 C C . ARG A 1 93 ? -5.273 3.312 8.589 1.00 66.81 93 ARG A C 1
ATOM 705 O O . ARG A 1 93 ? -4.738 3.956 9.487 1.00 66.81 93 ARG A O 1
ATOM 712 N N . LYS A 1 94 ? -6.589 3.081 8.585 1.00 65.50 94 LYS A N 1
ATOM 713 C CA . LYS A 1 94 ? -7.505 3.475 9.668 1.00 65.50 94 LYS A CA 1
ATOM 714 C C . LYS A 1 94 ? -7.498 2.458 10.812 1.00 65.50 94 LYS A C 1
ATOM 716 O O . LYS A 1 94 ? -8.559 2.090 11.319 1.00 65.50 94 LYS A O 1
ATOM 721 N N . VAL A 1 95 ? -6.318 2.071 11.301 1.00 64.69 95 VAL A N 1
ATOM 722 C CA . VAL A 1 95 ? -6.233 1.502 12.650 1.00 64.69 95 VAL A CA 1
ATOM 723 C C . VAL A 1 95 ? -6.639 2.617 13.605 1.00 64.69 95 VAL A C 1
ATOM 725 O O . VAL A 1 95 ? -5.864 3.527 13.902 1.00 64.69 95 VAL A O 1
ATOM 728 N N . LYS A 1 96 ? -7.901 2.611 14.046 1.00 63.84 96 LYS A N 1
ATOM 729 C CA . LYS A 1 96 ? -8.350 3.490 15.125 1.00 63.84 96 LYS A CA 1
ATOM 730 C C . LYS A 1 96 ? -7.542 3.091 16.352 1.00 63.84 96 LYS A C 1
ATOM 732 O O . LYS A 1 96 ? -7.852 2.104 17.002 1.00 63.84 96 LYS A O 1
ATOM 737 N N . ALA A 1 97 ? -6.473 3.830 16.623 1.00 73.69 97 ALA A N 1
ATOM 738 C CA . ALA A 1 97 ? -5.629 3.574 17.773 1.00 73.69 97 ALA A CA 1
ATOM 739 C C . ALA A 1 97 ? -6.497 3.682 19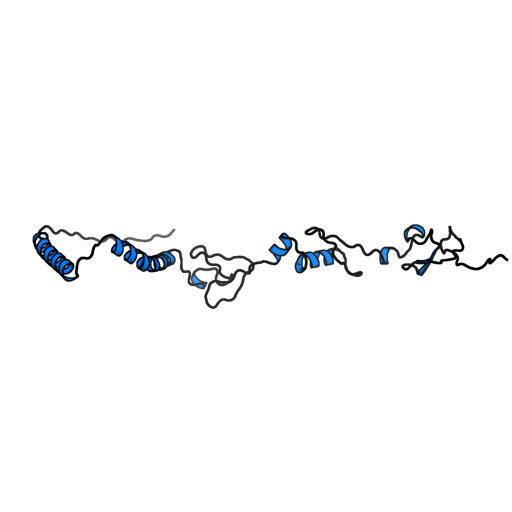.039 1.00 73.69 97 ALA A C 1
ATOM 741 O O . ALA A 1 97 ? -7.080 4.738 19.321 1.00 73.69 97 ALA A O 1
ATOM 742 N N . ASN A 1 98 ? -6.629 2.569 19.757 1.00 84.94 98 ASN A N 1
ATOM 743 C CA . ASN A 1 98 ? -7.567 2.394 20.854 1.00 84.94 98 ASN A CA 1
ATOM 744 C C . ASN A 1 98 ? -7.030 3.141 22.080 1.00 84.94 98 ASN A C 1
ATOM 746 O O . ASN A 1 98 ? -6.093 2.694 22.740 1.00 84.94 98 ASN A O 1
ATOM 750 N N . LYS A 1 99 ? -7.583 4.329 22.346 1.00 89.94 99 LYS A N 1
ATOM 751 C CA . LYS A 1 99 ? -7.158 5.215 23.441 1.00 89.94 99 LYS A CA 1
ATOM 752 C C . LYS A 1 99 ? -7.563 4.638 24.793 1.00 89.94 99 LYS A C 1
ATOM 754 O O . LYS A 1 99 ? -8.686 4.163 24.948 1.00 89.94 99 LYS A O 1
ATOM 759 N N . CYS A 1 100 ? -6.671 4.734 25.772 1.00 91.50 100 CYS A N 1
ATOM 760 C CA . CYS A 1 100 ? -6.993 4.409 27.154 1.00 91.50 100 CYS A CA 1
ATOM 761 C C . CYS A 1 100 ? -8.024 5.399 27.728 1.00 91.50 100 CYS A C 1
ATOM 763 O O . CYS A 1 100 ? -7.847 6.609 27.605 1.00 91.50 100 CYS A O 1
ATOM 765 N N . ALA A 1 101 ? -9.081 4.888 28.362 1.00 89.81 101 ALA A N 1
ATOM 766 C CA . ALA A 1 101 ? -10.122 5.690 29.009 1.00 89.81 101 ALA A CA 1
ATOM 767 C C . ALA A 1 101 ? -9.738 6.177 30.420 1.00 89.81 101 ALA A C 1
ATOM 769 O O . ALA A 1 101 ? -10.465 6.977 31.005 1.00 89.81 101 ALA A O 1
ATOM 770 N N . LEU A 1 102 ? -8.613 5.710 30.977 1.00 89.94 102 LEU A N 1
ATOM 771 C CA . LEU A 1 102 ? -8.137 6.153 32.287 1.00 89.94 102 LEU A CA 1
ATOM 772 C C . LEU A 1 102 ? -7.657 7.618 32.209 1.00 89.94 102 LEU A C 1
ATOM 774 O O . LEU A 1 102 ? -6.749 7.910 31.420 1.00 89.94 102 LEU A O 1
ATOM 778 N N . PRO A 1 103 ? -8.196 8.539 33.033 1.00 86.81 103 PRO A N 1
ATOM 779 C CA . PRO A 1 103 ? -7.702 9.912 33.102 1.00 86.81 103 PRO A CA 1
ATOM 780 C C . PRO A 1 103 ? -6.205 9.939 33.437 1.00 86.81 103 PRO A C 1
ATOM 782 O O . PRO A 1 103 ? -5.751 9.295 34.377 1.00 86.81 103 PRO A O 1
ATOM 785 N N . GLY A 1 104 ? -5.426 10.677 32.643 1.00 88.25 104 GLY A N 1
ATOM 786 C CA . GLY A 1 104 ? -3.964 10.756 32.775 1.00 88.25 104 GLY A CA 1
ATOM 787 C C . GLY A 1 104 ? -3.184 9.773 31.893 1.00 88.25 104 GLY A C 1
ATOM 788 O O . GLY A 1 104 ? -1.989 9.972 31.679 1.00 88.25 104 GLY A O 1
ATOM 789 N N . CYS A 1 105 ? -3.835 8.776 31.285 1.00 88.50 105 CYS A N 1
ATOM 790 C CA . CYS A 1 105 ? -3.193 7.875 30.331 1.00 88.50 105 CYS A CA 1
ATOM 791 C C . CYS A 1 105 ? -3.460 8.310 28.880 1.00 88.50 105 CYS A C 1
ATOM 793 O O . CYS A 1 105 ? -4.601 8.368 28.435 1.00 88.50 105 CYS A O 1
ATOM 795 N N . ARG A 1 106 ? -2.400 8.583 28.105 1.00 87.56 106 ARG A N 1
ATOM 796 C CA . ARG A 1 106 ? -2.495 8.960 26.674 1.00 87.56 106 ARG A CA 1
ATOM 797 C C . ARG A 1 106 ? -2.084 7.838 25.713 1.00 87.56 106 ARG A C 1
ATOM 799 O O . ARG A 1 106 ? -1.968 8.076 24.511 1.00 87.56 106 ARG A O 1
ATOM 806 N N . VAL A 1 107 ? -1.855 6.635 26.242 1.00 88.25 107 VAL A N 1
ATOM 807 C CA . VAL A 1 107 ? -1.432 5.464 25.462 1.00 88.25 107 VAL A CA 1
ATOM 808 C C . VAL A 1 107 ? -2.560 5.040 24.523 1.00 88.25 107 VAL A C 1
ATOM 810 O O . VAL A 1 107 ? -3.733 5.018 24.913 1.00 88.25 107 VAL A O 1
ATOM 813 N N . LYS A 1 108 ? -2.199 4.726 23.277 1.00 89.69 108 LYS A N 1
ATOM 814 C CA . LYS A 1 108 ? -3.111 4.189 22.269 1.00 89.69 108 LYS A CA 1
ATOM 815 C C . LYS A 1 108 ? -2.573 2.847 21.802 1.00 89.69 108 LYS A C 1
ATOM 817 O O . LYS A 1 108 ? -1.452 2.792 21.308 1.00 89.69 108 LYS A O 1
ATOM 822 N N . GLU A 1 109 ? -3.373 1.806 21.946 1.00 87.75 109 GLU A N 1
ATOM 823 C CA . GLU A 1 109 ? -2.993 0.455 21.541 1.00 87.75 109 GLU A CA 1
ATOM 824 C C . GLU A 1 109 ? -3.536 0.129 20.150 1.00 87.75 109 GLU A C 1
ATOM 826 O O . GLU A 1 109 ? -4.613 0.589 19.753 1.00 87.75 109 GLU A O 1
ATOM 831 N N . LEU A 1 110 ? -2.803 -0.698 19.407 1.00 84.19 110 LEU A N 1
ATOM 832 C CA . LEU A 1 110 ? -3.240 -1.184 18.094 1.00 84.19 110 LEU A CA 1
ATOM 833 C C . LEU A 1 110 ? -4.435 -2.140 18.214 1.00 84.19 110 LEU A C 1
ATOM 835 O O . LEU A 1 110 ? -5.308 -2.151 17.350 1.00 84.19 110 LEU A O 1
ATOM 839 N N . VAL A 1 111 ? -4.504 -2.892 19.315 1.00 84.88 111 VAL A N 1
ATOM 840 C CA . VAL A 1 111 ? -5.577 -3.849 19.614 1.00 84.88 111 VAL A CA 1
ATOM 841 C C . VAL A 1 111 ? -6.500 -3.264 20.688 1.00 84.88 111 VAL A C 1
ATOM 843 O O . VAL A 1 111 ? -5.999 -2.704 21.666 1.00 84.88 111 VAL A O 1
ATOM 846 N N . PRO A 1 112 ? -7.835 -3.367 20.543 1.00 88.12 112 PRO A N 1
ATOM 847 C CA . PRO A 1 112 ? -8.757 -2.928 21.583 1.00 88.12 112 PRO A CA 1
ATOM 848 C C . PRO A 1 112 ? -8.664 -3.852 22.802 1.00 88.12 112 PRO A C 1
ATOM 850 O O . PRO A 1 112 ? -8.805 -5.069 22.687 1.00 88.12 112 PRO A O 1
ATOM 853 N N . VAL A 1 113 ? -8.469 -3.270 23.985 1.00 90.81 113 VAL A N 1
ATOM 854 C CA . VAL A 1 113 ? -8.457 -3.979 25.270 1.00 90.81 113 VAL A CA 1
ATOM 855 C C . VAL A 1 113 ? -9.652 -3.487 26.078 1.00 90.81 113 VAL A C 1
ATOM 857 O O . VAL A 1 113 ? -9.597 -2.465 26.761 1.00 90.81 113 VAL A O 1
ATOM 860 N N . ILE A 1 114 ? -10.769 -4.202 25.953 1.00 91.12 114 ILE A N 1
ATOM 861 C CA . ILE A 1 114 ? -12.049 -3.834 26.566 1.00 91.12 114 ILE A CA 1
ATOM 862 C C . ILE A 1 114 ? -12.166 -4.509 27.934 1.00 91.12 114 ILE A C 1
ATOM 864 O O . ILE A 1 114 ? -12.052 -5.729 28.042 1.00 91.12 114 ILE A O 1
ATOM 868 N N . CYS A 1 115 ? -12.436 -3.729 28.979 1.00 91.00 115 CYS A N 1
ATOM 869 C CA . CYS A 1 115 ? -12.713 -4.273 30.307 1.00 91.00 115 CYS A CA 1
ATOM 870 C C . CYS A 1 115 ? -14.098 -4.949 30.351 1.00 91.00 115 CYS A C 1
ATOM 872 O O . CYS A 1 115 ? -15.105 -4.343 29.975 1.00 91.00 115 CYS A O 1
ATOM 874 N N . SER A 1 116 ? -14.173 -6.178 30.867 1.00 88.75 116 SER A N 1
ATOM 875 C CA . SER A 1 116 ? -15.414 -6.970 30.955 1.00 88.75 116 SER A CA 1
ATOM 876 C C . SER A 1 116 ? -16.490 -6.353 31.862 1.00 88.75 116 SER A C 1
ATOM 878 O O . SER A 1 116 ? -17.684 -6.625 31.703 1.00 88.75 116 SER A O 1
ATOM 880 N N . GLU A 1 117 ? -16.089 -5.509 32.814 1.00 87.50 117 GLU A N 1
ATOM 881 C CA . GLU A 1 117 ? -16.977 -4.938 33.828 1.00 87.50 117 GLU A CA 1
ATOM 882 C C . GLU A 1 117 ? -17.526 -3.564 33.434 1.00 87.50 117 GLU A C 1
ATOM 884 O O . GLU A 1 117 ? -18.741 -3.356 33.462 1.00 87.50 117 GLU A O 1
ATOM 889 N N . CYS A 1 118 ? -16.659 -2.629 33.037 1.00 88.25 118 CYS A N 1
ATOM 890 C CA . CYS A 1 118 ? -17.054 -1.257 32.702 1.00 88.25 118 CYS A CA 1
ATOM 891 C C . CYS A 1 118 ? -17.241 -1.016 31.189 1.00 88.25 118 CYS A C 1
ATOM 893 O O . CYS A 1 118 ? -17.841 -0.004 30.801 1.00 88.25 118 CYS A O 1
ATOM 895 N N . ARG A 1 119 ? -16.800 -1.962 30.339 1.00 88.94 119 ARG A N 1
ATOM 896 C CA . ARG A 1 119 ? -16.845 -1.911 28.861 1.00 88.94 119 ARG A CA 1
ATOM 897 C C . ARG A 1 119 ? -16.154 -0.687 28.257 1.00 88.94 119 ARG A C 1
ATOM 899 O O . ARG A 1 119 ? -16.540 -0.225 27.189 1.00 88.94 119 ARG A O 1
ATOM 906 N N . GLN A 1 120 ? -15.152 -0.158 28.952 1.00 89.81 120 GLN A N 1
ATOM 907 C CA . GLN A 1 120 ? -14.278 0.888 28.430 1.00 89.81 120 GLN A CA 1
ATOM 908 C C . GLN A 1 120 ? -12.978 0.279 27.901 1.00 89.81 120 GLN A C 1
ATOM 910 O O . GLN A 1 120 ? -12.570 -0.802 28.336 1.00 89.81 120 GLN A O 1
ATOM 915 N N . ASN A 1 121 ? -12.357 0.967 26.942 1.00 91.94 121 ASN A N 1
ATOM 916 C CA . ASN A 1 121 ? -11.081 0.559 26.367 1.00 91.94 121 ASN A CA 1
ATOM 917 C C . ASN A 1 121 ? -9.909 1.115 27.186 1.00 91.94 121 ASN A C 1
ATOM 919 O O . ASN A 1 121 ? -9.843 2.317 27.444 1.00 91.94 121 ASN A O 1
ATOM 923 N N . PHE A 1 122 ? -8.955 0.259 27.530 1.00 92.25 122 PHE A N 1
ATOM 924 C CA . PHE A 1 122 ? -7.735 0.629 28.247 1.00 92.25 122 PHE A CA 1
ATOM 925 C C . PHE A 1 122 ? -6.491 0.227 27.451 1.00 92.25 122 PHE A C 1
ATOM 927 O O . PHE A 1 122 ? -6.589 -0.415 26.410 1.00 92.25 122 PHE A O 1
ATOM 934 N N . CYS A 1 123 ? -5.310 0.660 27.890 1.00 92.06 123 CYS A N 1
ATOM 935 C CA . CYS A 1 123 ? -4.054 0.154 27.336 1.00 92.06 123 CYS A CA 1
ATOM 936 C C . CYS A 1 123 ? -3.629 -1.144 28.035 1.00 92.06 123 CYS A C 1
ATOM 938 O O . CYS A 1 123 ? -4.185 -1.496 29.076 1.00 92.06 123 CYS A O 1
ATOM 940 N N . LEU A 1 124 ? -2.608 -1.833 27.516 1.00 90.31 124 LEU A N 1
ATOM 941 C CA . LEU A 1 124 ? -2.122 -3.087 28.114 1.00 90.31 124 LEU A CA 1
ATOM 942 C C . LEU A 1 124 ? -1.667 -2.910 29.572 1.00 90.31 124 LEU A C 1
ATOM 944 O O . LEU A 1 124 ? -1.825 -3.823 30.376 1.00 90.31 124 LEU A O 1
ATOM 948 N N . ARG A 1 125 ? -1.182 -1.712 29.924 1.00 90.56 125 ARG A N 1
ATOM 949 C CA . ARG A 1 125 ? -0.793 -1.339 31.293 1.00 90.56 125 ARG A CA 1
ATOM 950 C C . ARG A 1 125 ? -1.968 -1.135 32.247 1.00 90.56 125 ARG A C 1
ATOM 952 O O . ARG A 1 125 ? -1.774 -1.270 33.440 1.00 90.56 125 ARG A O 1
ATOM 959 N N . HIS A 1 126 ? -3.147 -0.780 31.737 1.00 90.38 126 HIS A N 1
ATOM 960 C CA . HIS A 1 126 ? -4.334 -0.524 32.558 1.00 90.38 126 HIS A CA 1
ATOM 961 C C . HIS A 1 126 ? -5.463 -1.522 32.261 1.00 90.38 126 HIS A C 1
ATOM 963 O O . HIS A 1 126 ? -6.644 -1.213 32.412 1.00 90.38 126 HIS A O 1
ATOM 969 N N . ARG A 1 127 ? -5.107 -2.729 31.799 1.00 91.75 127 ARG A N 1
ATOM 970 C CA . ARG A 1 127 ? -6.059 -3.787 31.437 1.00 91.75 127 ARG A CA 1
ATOM 971 C C . ARG A 1 127 ? -6.825 -4.321 32.650 1.00 91.75 127 ARG A C 1
ATOM 973 O O . ARG A 1 127 ? -7.979 -4.719 32.496 1.00 91.75 127 ARG A O 1
ATOM 980 N N . PHE A 1 128 ? -6.194 -4.356 33.822 1.00 89.69 128 PHE A N 1
ATOM 981 C CA . PHE A 1 128 ? -6.792 -4.919 35.030 1.00 89.69 128 PHE A CA 1
ATOM 982 C C . PHE A 1 128 ? -7.676 -3.899 35.762 1.00 89.69 128 PHE A C 1
ATOM 984 O O . PHE A 1 128 ? -7.406 -2.700 35.672 1.00 89.69 128 PHE A O 1
ATOM 991 N N . PRO A 1 129 ? -8.726 -4.348 36.481 1.00 86.19 129 PRO A N 1
ATOM 992 C CA . PRO A 1 129 ? -9.657 -3.468 37.197 1.00 86.19 129 PRO A CA 1
ATOM 993 C C . PRO A 1 129 ? -8.996 -2.505 38.192 1.00 86.19 129 PRO A C 1
ATOM 995 O O . PRO A 1 129 ? -9.452 -1.365 38.324 1.00 86.19 129 PRO A O 1
ATOM 998 N N . ASP A 1 130 ? -7.918 -2.945 38.844 1.00 86.06 130 ASP A N 1
ATOM 999 C CA . ASP A 1 130 ? -7.162 -2.157 39.824 1.00 86.06 130 ASP A CA 1
ATOM 1000 C C . ASP A 1 130 ? -6.418 -0.983 39.176 1.00 86.06 130 ASP A C 1
ATOM 1002 O O . ASP A 1 130 ? -6.429 0.137 39.689 1.00 86.06 130 ASP A O 1
ATOM 1006 N N . ASP A 1 131 ? -5.849 -1.205 37.991 1.00 86.81 131 ASP A N 1
ATOM 1007 C CA . ASP A 1 131 ? -5.022 -0.222 37.291 1.00 86.81 131 ASP A CA 1
ATOM 1008 C C . ASP A 1 131 ? -5.833 0.935 36.688 1.00 86.81 131 ASP A C 1
ATOM 1010 O O . ASP A 1 131 ? -5.286 2.009 36.432 1.00 86.81 131 ASP A O 1
ATOM 1014 N N . HIS A 1 132 ? -7.136 0.745 36.446 1.00 87.56 132 HIS A N 1
ATOM 1015 C CA . HIS A 1 132 ? -7.992 1.772 35.842 1.00 87.56 132 HIS A CA 1
ATOM 1016 C C . HIS A 1 132 ? -9.152 2.257 36.714 1.00 87.56 132 HIS A C 1
ATOM 1018 O O . HIS A 1 132 ? -10.018 2.975 36.208 1.00 87.56 132 HIS A O 1
ATOM 1024 N N . LYS A 1 133 ? -9.178 1.903 38.007 1.00 84.94 133 LYS A N 1
ATOM 1025 C CA . LYS A 1 133 ? -10.271 2.253 38.936 1.00 84.94 133 LYS A CA 1
ATOM 1026 C C . LYS A 1 133 ? -11.637 1.902 38.330 1.00 84.94 133 LYS A C 1
ATOM 1028 O O . LYS A 1 133 ? -12.473 2.773 38.086 1.00 84.94 133 LYS A O 1
ATOM 1033 N N . CYS A 1 134 ? -11.823 0.621 38.010 1.00 87.69 134 CYS A N 1
ATOM 1034 C CA . CYS A 1 134 ? -12.984 0.126 37.275 1.00 87.69 134 CYS A CA 1
ATOM 1035 C C . CYS A 1 134 ? -14.322 0.553 37.901 1.00 87.69 134 CYS A C 1
ATOM 1037 O O . CYS A 1 134 ? -14.704 0.107 38.982 1.00 87.69 134 CYS A O 1
ATOM 1039 N N . VAL A 1 135 ? -15.093 1.356 37.164 1.00 81.12 135 VAL A N 1
ATOM 1040 C CA . VAL A 1 135 ? -16.492 1.647 37.498 1.00 81.12 135 VAL A CA 1
ATOM 1041 C C . VAL A 1 135 ? -17.351 0.541 36.888 1.00 81.12 135 VAL A C 1
ATOM 1043 O O . VAL A 1 135 ? -17.903 0.682 35.793 1.00 81.12 135 VAL A O 1
ATOM 1046 N N . GLY A 1 136 ? -17.383 -0.619 37.548 1.00 81.44 136 GLY A N 1
ATOM 1047 C CA . GLY A 1 136 ? -18.149 -1.781 37.096 1.00 81.44 136 GLY A CA 1
ATOM 1048 C C . GLY A 1 136 ? -19.648 -1.487 36.916 1.00 81.44 136 GLY A C 1
ATOM 1049 O O . GLY A 1 136 ? -20.150 -0.403 37.222 1.00 81.44 136 GLY A O 1
ATOM 1050 N N . LYS A 1 137 ? -20.412 -2.481 36.446 1.00 65.75 137 LYS A N 1
ATOM 1051 C CA . LYS A 1 137 ? -21.846 -2.346 36.091 1.00 65.75 137 LYS A CA 1
ATOM 1052 C C . LYS A 1 137 ? -22.740 -1.724 37.183 1.00 65.75 137 LYS A C 1
ATOM 1054 O O . LYS A 1 137 ? -23.798 -1.202 36.851 1.00 65.75 137 LYS A O 1
ATOM 1059 N N . LYS A 1 138 ? -22.320 -1.741 38.455 1.00 58.91 138 LYS A N 1
ATOM 1060 C CA . LYS A 1 138 ? -23.055 -1.164 39.594 1.00 58.91 138 LYS A CA 1
ATOM 1061 C C . LYS A 1 138 ? -23.025 0.374 39.656 1.00 58.91 138 LYS A C 1
ATOM 1063 O O . LYS A 1 138 ? -23.908 0.951 40.274 1.00 58.91 138 LYS A O 1
ATOM 1068 N N . GLY A 1 139 ? -22.069 1.041 38.999 1.00 55.47 139 GLY A N 1
ATOM 1069 C CA . GLY A 1 139 ? -21.948 2.509 39.028 1.00 55.47 139 GLY A CA 1
ATOM 1070 C C . GLY A 1 139 ? -22.831 3.251 38.017 1.00 55.47 139 GLY A C 1
ATOM 1071 O O . GLY A 1 139 ? -23.235 4.380 38.266 1.00 55.47 139 GLY A O 1
ATOM 1072 N N . LYS A 1 140 ? -23.200 2.615 36.895 1.00 52.25 140 LYS A N 1
ATOM 1073 C CA . LYS A 1 140 ? -23.961 3.278 35.813 1.00 52.25 140 LYS A CA 1
ATOM 1074 C C . LYS A 1 140 ? -25.468 3.399 36.072 1.00 52.25 140 LYS A C 1
ATOM 1076 O O . LYS A 1 140 ? -26.147 4.126 35.355 1.00 52.25 140 LYS A O 1
ATOM 1081 N N . VAL A 1 141 ? -25.997 2.691 37.071 1.00 55.81 141 VAL A N 1
ATOM 1082 C CA . VAL A 1 141 ? -27.429 2.744 37.427 1.00 55.81 141 VAL A CA 1
ATOM 1083 C C . VAL A 1 141 ? -27.755 4.010 38.234 1.00 55.81 141 VAL A C 1
ATOM 1085 O O . VAL A 1 141 ? -28.871 4.518 38.167 1.00 55.81 141 VAL A O 1
ATOM 1088 N N . LEU A 1 142 ? -26.767 4.558 38.951 1.00 55.22 142 LEU A N 1
ATOM 1089 C CA . LEU A 1 142 ? -26.941 5.734 39.808 1.00 55.22 142 LEU A CA 1
ATOM 1090 C C . LEU A 1 142 ? -26.951 7.047 39.003 1.00 55.22 142 LEU A C 1
ATOM 1092 O O . LEU A 1 142 ? -27.800 7.893 39.258 1.00 55.22 142 LEU A O 1
ATOM 1096 N N . GLU A 1 143 ? -26.110 7.201 37.973 1.00 49.53 143 GLU A N 1
ATOM 1097 C CA . GLU A 1 143 ? -26.082 8.434 37.156 1.00 49.53 143 GLU A CA 1
ATOM 1098 C C . GLU A 1 143 ? -27.284 8.574 36.205 1.00 49.53 143 GLU A C 1
ATOM 1100 O O . GLU A 1 143 ? -27.794 9.675 36.007 1.00 49.53 143 GLU A O 1
ATOM 1105 N N . ALA A 1 144 ? -27.793 7.470 35.644 1.00 52.00 144 ALA A N 1
ATOM 1106 C CA . ALA A 1 144 ? -28.939 7.508 34.726 1.00 52.00 144 ALA A CA 1
ATOM 1107 C C . ALA A 1 144 ? -30.287 7.774 35.429 1.00 52.00 144 ALA A C 1
ATOM 1109 O O . ALA A 1 144 ? -31.258 8.151 34.770 1.00 52.00 144 ALA A O 1
ATOM 1110 N N . SER A 1 145 ? -30.347 7.589 36.751 1.00 51.59 145 SER A N 1
ATOM 1111 C CA . SER A 1 145 ? -31.562 7.790 37.552 1.00 51.59 145 SER A CA 1
ATOM 1112 C C . SER A 1 145 ? -31.726 9.240 38.026 1.00 51.59 145 SER A C 1
ATOM 1114 O O . SER A 1 145 ? -32.851 9.684 38.229 1.00 51.59 145 SER A O 1
ATOM 1116 N N . ILE A 1 146 ? -30.632 10.005 38.129 1.00 55.34 146 ILE A N 1
ATOM 1117 C CA . ILE A 1 146 ? -30.658 11.391 38.626 1.00 55.34 146 ILE A CA 1
ATOM 1118 C C . ILE A 1 146 ? -31.072 12.377 37.518 1.00 55.34 146 ILE A C 1
ATOM 1120 O O . ILE A 1 146 ? -31.810 13.318 37.780 1.00 55.34 146 ILE A O 1
ATOM 1124 N N . HIS A 1 147 ? -30.719 12.129 36.250 1.00 52.19 147 HIS A N 1
ATOM 1125 C CA . HIS A 1 147 ? -31.065 13.050 35.152 1.00 52.19 147 HIS A CA 1
ATOM 1126 C C . HIS A 1 147 ? -32.460 12.829 34.527 1.00 52.19 147 HIS A C 1
ATOM 1128 O O . HIS A 1 147 ? -32.861 13.561 33.626 1.00 52.19 147 HIS A O 1
ATOM 1134 N N . ARG A 1 148 ? -33.228 11.828 34.987 1.00 54.81 148 ARG A N 1
ATOM 1135 C CA . ARG A 1 148 ? -34.635 11.624 34.572 1.00 54.81 148 ARG A CA 1
ATOM 1136 C C . ARG A 1 148 ? -35.661 12.161 35.561 1.00 54.81 148 ARG A C 1
ATOM 1138 O O . ARG A 1 148 ? -36.829 12.279 35.194 1.00 54.81 148 ARG A O 1
ATOM 1145 N N . GLN A 1 149 ? -35.251 12.482 36.784 1.00 51.94 149 GLN A N 1
ATOM 1146 C CA . GLN A 1 149 ? -36.195 12.873 37.827 1.00 51.94 149 GLN A CA 1
ATOM 1147 C C . GLN A 1 149 ? -36.620 14.347 37.739 1.00 51.94 149 GLN A C 1
ATOM 1149 O O . GLN A 1 149 ? -37.678 14.688 38.255 1.00 51.94 149 GLN A O 1
ATOM 1154 N N . GLU A 1 150 ? -35.877 15.191 37.011 1.00 48.84 150 GLU A N 1
ATOM 1155 C CA . GLU A 1 150 ? -36.200 16.623 36.883 1.00 48.84 150 GLU A CA 1
ATOM 1156 C C . GLU A 1 150 ? -37.071 16.986 35.667 1.00 48.84 150 GLU A C 1
ATOM 1158 O O . GLU A 1 150 ? -37.668 18.056 35.644 1.00 48.84 150 GLU A O 1
ATOM 1163 N N . ILE A 1 151 ? -37.222 16.101 34.672 1.00 54.66 151 ILE A N 1
ATOM 1164 C CA . ILE A 1 151 ? -38.047 16.386 33.474 1.00 54.66 151 ILE A CA 1
ATOM 1165 C C . ILE A 1 151 ? -39.440 15.729 33.563 1.00 54.66 151 ILE A C 1
ATOM 1167 O O . ILE A 1 151 ? -40.401 16.213 32.968 1.00 54.66 151 ILE A O 1
ATOM 1171 N N . SER A 1 152 ? -39.594 14.646 34.335 1.00 52.91 152 SER A N 1
ATOM 1172 C CA . SER A 1 152 ? -40.852 13.881 34.385 1.00 52.91 152 SER A CA 1
ATOM 1173 C C . SER A 1 152 ? -41.893 14.418 35.372 1.00 52.91 152 SER A C 1
ATOM 1175 O O . SER A 1 152 ? -43.075 14.115 35.218 1.00 52.91 152 SER A O 1
ATOM 1177 N N . THR A 1 153 ? -41.497 15.170 36.397 1.00 47.59 153 THR A N 1
ATOM 1178 C CA . THR A 1 153 ? -42.425 15.645 37.436 1.00 47.59 153 THR A CA 1
ATOM 1179 C C . THR A 1 153 ? -43.116 16.950 37.051 1.00 47.59 153 THR A C 1
ATOM 1181 O O . THR A 1 153 ? -44.249 17.165 37.458 1.00 47.59 153 THR A O 1
ATOM 1184 N N . TYR A 1 154 ? -42.519 17.786 36.197 1.00 49.56 154 TYR A N 1
ATOM 1185 C CA . TYR A 1 154 ? -43.135 19.061 35.814 1.00 49.56 154 TYR A CA 1
ATOM 1186 C C . TYR A 1 154 ? -44.304 18.890 34.826 1.00 49.56 154 TYR A C 1
ATOM 1188 O O . TYR A 1 154 ? -45.335 19.546 34.951 1.00 49.56 154 TYR A O 1
ATOM 1196 N N . SER A 1 155 ? -44.201 17.952 33.877 1.00 51.31 155 SER A N 1
ATOM 1197 C CA . SER A 1 155 ? -45.208 17.829 32.810 1.00 51.31 155 SER A CA 1
ATOM 1198 C C . SER A 1 155 ? -46.508 17.126 33.232 1.00 51.31 155 SER A C 1
ATOM 1200 O O . SER A 1 155 ? -47.545 17.362 32.613 1.00 51.31 155 SER A O 1
ATOM 1202 N N . HIS A 1 156 ? -46.486 16.268 34.260 1.00 48.97 156 HIS A N 1
ATOM 1203 C CA . HIS A 1 156 ? -47.696 15.573 34.730 1.00 48.97 156 HIS A CA 1
ATOM 1204 C C . HIS A 1 156 ? -48.473 16.376 35.789 1.00 48.97 156 HIS A C 1
ATOM 1206 O O . HIS A 1 156 ? -49.679 16.199 35.939 1.00 48.97 156 HIS A O 1
ATOM 1212 N N . VAL A 1 157 ? -47.817 17.298 36.503 1.00 47.59 157 VAL A N 1
ATOM 1213 C CA . VAL A 1 157 ? -48.495 18.153 37.496 1.00 47.59 157 VAL A CA 1
ATOM 1214 C C . VAL A 1 157 ? -49.295 19.268 36.803 1.00 47.59 157 VAL A C 1
ATOM 1216 O O . VAL A 1 157 ? -50.370 19.627 37.269 1.00 47.59 157 VAL A O 1
ATOM 1219 N N . LEU A 1 158 ? -48.855 19.719 35.620 1.00 50.53 158 LEU A N 1
ATOM 1220 C CA . LEU A 1 158 ? -49.552 20.717 34.791 1.00 50.53 158 LEU A CA 1
ATOM 1221 C C . LEU A 1 158 ? -50.861 20.230 34.141 1.00 50.53 158 LEU A C 1
ATOM 1223 O O . LEU A 1 158 ? -51.645 21.056 33.688 1.00 50.53 158 LEU A O 1
ATOM 1227 N N . SER A 1 159 ? -51.105 18.917 34.058 1.00 53.19 159 SER A N 1
ATOM 1228 C CA . SER A 1 159 ? -52.261 18.359 33.331 1.00 53.19 159 SER A CA 1
ATOM 1229 C C . SER A 1 159 ? -53.354 17.759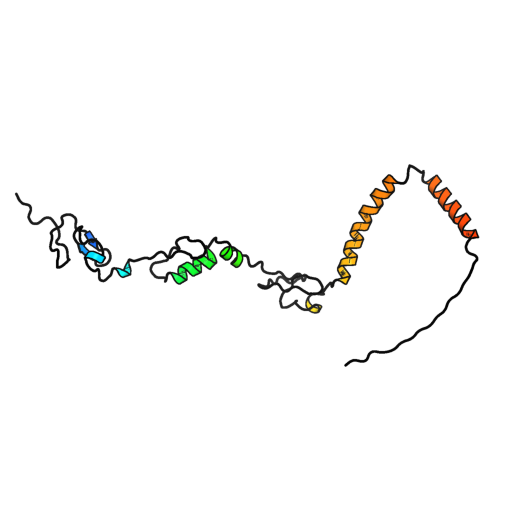 34.221 1.00 53.19 159 SER A C 1
ATOM 1231 O O . SER A 1 159 ? -54.445 17.495 33.719 1.00 53.19 159 SER A O 1
ATOM 1233 N N . VAL A 1 160 ? -53.109 17.563 35.524 1.00 59.56 160 VAL A N 1
ATOM 1234 C CA . VAL A 1 160 ? -54.054 16.848 36.410 1.00 59.56 160 VAL A CA 1
ATOM 1235 C C . VAL A 1 160 ? -54.657 17.720 37.516 1.00 59.56 160 VAL A C 1
ATOM 1237 O O . VAL A 1 160 ? -55.729 17.391 38.018 1.00 59.56 160 VAL A O 1
ATOM 1240 N N . GLN A 1 161 ? -54.058 18.854 37.883 1.00 46.62 161 GLN A N 1
ATOM 1241 C CA . GLN A 1 161 ? -54.618 19.719 38.925 1.00 46.62 161 GLN A CA 1
ATOM 1242 C C . GLN A 1 161 ? -55.013 21.071 38.337 1.00 46.62 161 GLN A C 1
ATOM 1244 O O . GLN A 1 161 ? -54.174 21.917 38.046 1.00 46.62 161 GLN A O 1
ATOM 1249 N N . GLY A 1 162 ? -56.324 21.252 38.149 1.00 53.00 162 GLY A N 1
ATOM 1250 C CA . GLY A 1 162 ? -56.914 22.571 37.953 1.00 53.00 162 GLY A CA 1
ATOM 1251 C C . GLY A 1 162 ? -56.527 23.516 39.094 1.00 53.00 162 GLY A C 1
ATOM 1252 O O . GLY A 1 162 ? -56.181 23.063 40.181 1.00 53.00 162 GLY A O 1
ATOM 1253 N N . ASN A 1 163 ? -56.566 24.820 38.816 1.00 59.72 163 ASN A N 1
ATOM 1254 C CA . ASN A 1 163 ? -56.237 25.907 39.742 1.00 59.72 163 ASN A CA 1
ATOM 1255 C C . ASN A 1 163 ? -56.946 25.766 41.104 1.00 59.72 163 ASN A C 1
ATOM 1257 O O . ASN A 1 163 ? -58.036 26.301 41.293 1.00 59.72 163 ASN A O 1
ATOM 1261 N N . MET A 1 164 ? -56.316 25.096 42.064 1.00 56.91 164 MET A N 1
ATOM 1262 C CA . MET A 1 164 ? -56.676 25.179 43.477 1.00 56.91 164 MET A CA 1
ATOM 1263 C C . MET A 1 164 ? -55.753 26.234 44.088 1.00 56.91 164 MET A C 1
ATOM 1265 O O . MET A 1 164 ? -54.535 26.119 43.944 1.00 56.91 164 MET A O 1
ATOM 1269 N N . SER A 1 165 ? -56.295 27.278 44.720 1.00 75.19 165 SER A N 1
ATOM 1270 C CA . SER A 1 165 ? -55.452 28.265 45.403 1.00 75.19 165 SER A CA 1
ATOM 1271 C C . SER A 1 165 ? -54.730 27.618 46.589 1.00 75.19 165 SER A C 1
ATOM 1273 O O . SER A 1 165 ? -55.217 26.654 47.186 1.00 75.19 165 SER A O 1
ATOM 1275 N N . GLU A 1 166 ? -53.550 28.144 46.916 1.00 70.81 166 GLU A N 1
ATOM 1276 C CA . GLU A 1 166 ? -52.638 27.611 47.942 1.00 70.81 166 GLU A CA 1
ATOM 1277 C C . GLU A 1 166 ? -53.338 27.413 49.302 1.00 70.81 166 GLU A C 1
ATOM 1279 O O . GLU A 1 166 ? -53.105 26.415 49.990 1.00 70.81 166 GLU A O 1
ATOM 1284 N N . ASP A 1 167 ? -54.290 28.293 49.624 1.00 72.81 167 ASP A N 1
ATOM 1285 C CA . ASP A 1 167 ? -55.103 28.228 50.840 1.00 72.81 167 ASP A CA 1
ATOM 1286 C C . ASP A 1 167 ? -56.063 27.022 50.870 1.00 72.81 167 ASP A C 1
ATOM 1288 O O . ASP A 1 167 ? -56.275 26.419 51.927 1.00 72.81 167 ASP A O 1
ATOM 1292 N N . GLU A 1 168 ? -56.622 26.609 49.724 1.00 80.69 168 GLU A N 1
ATOM 1293 C CA . GLU A 1 168 ? -57.537 25.460 49.657 1.00 80.69 168 GLU A CA 1
ATOM 1294 C C . GLU A 1 168 ? -56.782 24.125 49.770 1.00 80.69 168 GLU A C 1
ATOM 1296 O O . GLU A 1 168 ? -57.266 23.173 50.394 1.00 80.69 168 GLU A O 1
ATOM 1301 N N . ALA A 1 169 ? -55.571 24.057 49.211 1.00 80.06 169 ALA A N 1
ATOM 1302 C CA . ALA A 1 169 ? -54.705 22.886 49.323 1.00 80.06 169 ALA A CA 1
ATOM 1303 C C . ALA A 1 169 ? -54.239 22.666 50.772 1.00 80.06 169 ALA A C 1
ATOM 1305 O O . ALA A 1 169 ? -54.274 21.538 51.276 1.00 80.06 169 ALA A O 1
ATOM 1306 N N . LEU A 1 170 ? -53.871 23.744 51.471 1.00 84.69 170 LEU A N 1
ATOM 1307 C CA . LEU A 1 170 ? -53.417 23.676 52.857 1.00 84.69 170 LEU A CA 1
ATOM 1308 C C . LEU A 1 170 ? -54.551 23.282 53.815 1.00 84.69 170 LEU A C 1
ATOM 1310 O O . LEU A 1 170 ? -54.365 22.417 54.675 1.00 84.69 170 LEU A O 1
ATOM 1314 N N . ALA A 1 171 ? -55.750 23.844 53.631 1.00 81.12 171 ALA A N 1
ATOM 1315 C CA . ALA A 1 171 ? -56.920 23.491 54.434 1.00 81.12 171 ALA A CA 1
ATOM 1316 C C . ALA A 1 171 ? -57.295 22.002 54.300 1.00 81.12 171 ALA A C 1
ATOM 1318 O O . ALA A 1 171 ? -57.635 21.352 55.296 1.00 81.12 171 ALA A O 1
ATOM 1319 N N . LYS A 1 172 ? -57.176 21.426 53.093 1.00 81.88 172 LYS A N 1
ATOM 1320 C CA . LYS A 1 172 ? -57.416 19.991 52.861 1.00 81.88 172 LYS A CA 1
ATOM 1321 C C . LYS A 1 172 ? -56.387 19.116 53.572 1.00 81.88 172 LYS A C 1
ATOM 1323 O O . LYS A 1 172 ? -56.799 18.217 54.308 1.00 81.88 172 LYS A O 1
ATOM 1328 N N . ALA A 1 173 ? -55.097 19.435 53.459 1.00 81.31 173 ALA A N 1
ATOM 1329 C CA . ALA A 1 173 ? -54.025 18.684 54.117 1.00 81.31 173 ALA A CA 1
ATOM 1330 C C . ALA A 1 173 ? -54.159 18.671 55.654 1.00 81.31 173 ALA A C 1
ATOM 1332 O O . ALA A 1 173 ? -53.986 17.631 56.298 1.00 81.31 173 ALA A O 1
ATOM 1333 N N . ILE A 1 174 ? -54.545 19.806 56.252 1.00 79.69 174 ILE A N 1
ATOM 1334 C CA . ILE A 1 174 ? -54.799 19.903 57.698 1.00 79.69 174 ILE A CA 1
ATOM 1335 C C . ILE A 1 174 ? -56.014 19.045 58.089 1.00 79.69 174 ILE A C 1
ATOM 1337 O O . ILE A 1 174 ? -55.975 18.322 59.087 1.00 79.69 174 ILE A O 1
ATOM 1341 N N . SER A 1 175 ? -57.082 19.063 57.284 1.00 78.69 175 SER A N 1
ATOM 1342 C CA . SER A 1 175 ? -58.284 18.261 57.542 1.00 78.69 175 SER A CA 1
ATOM 1343 C C . SER A 1 175 ? -58.043 16.747 57.442 1.00 78.69 175 SER A C 1
ATOM 1345 O O . SER A 1 175 ? -58.665 15.979 58.177 1.00 78.69 175 SER A O 1
ATOM 1347 N N . GLU A 1 176 ? -57.137 16.306 56.566 1.00 76.25 176 GLU A N 1
ATOM 1348 C CA . GLU A 1 176 ? -5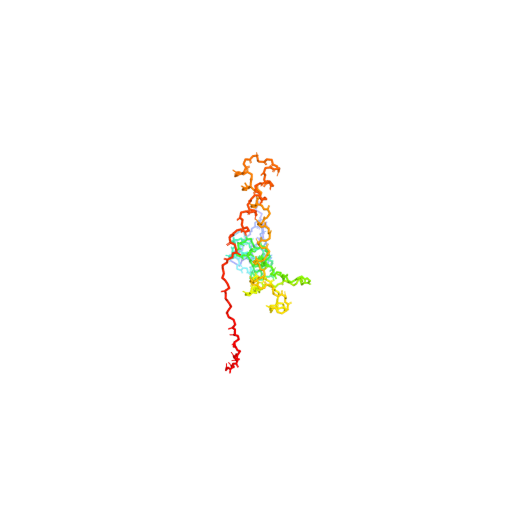6.767 14.895 56.407 1.00 76.25 176 GLU A CA 1
ATOM 1349 C C . GLU A 1 176 ? -55.887 14.404 57.556 1.00 76.25 176 GLU A C 1
ATOM 1351 O O . GLU A 1 176 ? -56.170 13.345 58.120 1.00 76.25 176 GLU A O 1
ATOM 1356 N N . SER A 1 177 ? -54.931 15.217 58.013 1.00 76.44 177 SER A N 1
ATOM 1357 C CA . SER A 1 177 ? -54.130 14.896 59.206 1.00 76.44 177 SER A CA 1
ATOM 1358 C C . SER A 1 177 ? -54.991 14.751 60.472 1.00 76.44 177 SER A C 1
ATOM 1360 O O . SER A 1 177 ? -54.740 13.886 61.317 1.00 76.44 177 SER A O 1
ATOM 1362 N N . MET A 1 178 ? -56.068 15.538 60.598 1.00 72.88 178 MET A N 1
ATOM 1363 C CA . MET A 1 178 ? -57.008 15.399 61.719 1.00 72.88 178 MET A CA 1
ATOM 1364 C C . MET A 1 178 ? -57.864 14.124 61.635 1.00 72.88 178 MET A C 1
ATOM 1366 O O . MET A 1 178 ? -58.278 13.595 62.667 1.00 72.88 178 MET A O 1
ATOM 1370 N N . LYS A 1 179 ? -58.095 13.584 60.431 1.00 69.38 179 LYS A N 1
ATOM 1371 C CA . LYS A 1 179 ? -58.827 12.321 60.231 1.00 69.38 179 LYS A CA 1
ATOM 1372 C C . LYS A 1 179 ? -57.945 11.095 60.502 1.00 69.38 179 LYS A C 1
ATOM 1374 O O . LYS A 1 179 ? -58.438 10.117 61.065 1.00 69.38 179 LYS A O 1
ATOM 1379 N N . GLU A 1 180 ? -56.649 11.144 60.183 1.00 56.72 180 GLU A N 1
ATOM 1380 C CA . GLU A 1 180 ? -55.715 10.023 60.401 1.00 56.72 180 GLU A CA 1
ATOM 1381 C C . GLU A 1 180 ? -55.404 9.741 61.876 1.00 56.72 180 GLU A C 1
ATOM 1383 O O . GLU A 1 180 ? -55.207 8.583 62.253 1.00 56.72 180 GLU A O 1
ATOM 1388 N N . THR A 1 181 ? -55.475 10.754 62.744 1.00 53.25 181 THR A N 1
ATOM 1389 C CA . THR A 1 181 ? -55.216 10.603 64.191 1.00 53.25 181 THR A CA 1
ATOM 1390 C C . THR A 1 181 ? -56.223 9.668 64.893 1.00 53.25 181 THR A C 1
ATOM 1392 O O . THR A 1 181 ? -55.974 9.187 65.996 1.00 53.25 181 THR A O 1
ATOM 1395 N N . THR A 1 182 ? -57.341 9.321 64.243 1.00 52.31 182 THR A N 1
ATOM 1396 C CA . THR A 1 182 ? -58.328 8.363 64.777 1.00 52.31 182 THR A CA 1
ATOM 1397 C C . THR A 1 182 ? -58.106 6.909 64.336 1.00 52.31 182 THR A C 1
ATOM 1399 O O . THR A 1 182 ? -58.784 6.015 64.842 1.00 52.31 182 THR A O 1
ATOM 1402 N N . ARG A 1 183 ? -57.153 6.632 63.427 1.00 52.75 183 ARG A N 1
ATOM 1403 C CA . ARG A 1 183 ? -56.978 5.305 62.799 1.00 52.75 183 ARG A CA 1
ATOM 1404 C C . ARG A 1 183 ? -55.783 4.480 63.292 1.00 52.75 183 ARG A C 1
ATOM 1406 O O . ARG A 1 183 ? -55.754 3.280 63.038 1.00 52.75 183 ARG A O 1
ATOM 1413 N N . SER A 1 184 ? -54.836 5.049 64.036 1.00 44.06 184 SER A N 1
ATOM 1414 C CA . SER A 1 184 ? -53.629 4.347 64.512 1.00 44.06 184 SER A CA 1
ATOM 1415 C C . SER A 1 184 ? -53.692 3.968 66.000 1.00 44.06 184 SER A C 1
ATOM 1417 O O . SER A 1 184 ? -52.855 4.353 66.813 1.00 44.06 184 SER A O 1
ATOM 1419 N N . ARG A 1 185 ? -54.675 3.144 66.378 1.00 48.56 185 ARG A N 1
ATOM 1420 C CA . ARG A 1 185 ? -54.649 2.405 67.653 1.00 48.56 185 ARG A CA 1
ATOM 1421 C C . ARG A 1 185 ? -54.996 0.939 67.408 1.00 48.56 185 ARG A C 1
ATOM 1423 O O . ARG A 1 185 ? -56.116 0.509 67.649 1.00 48.56 185 ARG A O 1
ATOM 1430 N N . GLY A 1 186 ? -54.020 0.178 66.910 1.00 36.50 186 GLY A N 1
ATOM 1431 C CA . GLY A 1 186 ? -54.179 -1.255 66.665 1.00 36.50 186 GLY A CA 1
ATOM 1432 C C . GLY A 1 186 ? -52.899 -1.978 66.234 1.00 36.50 186 GLY A C 1
ATOM 1433 O O . GLY A 1 186 ? -52.612 -2.046 65.050 1.00 36.50 186 GLY A O 1
ATOM 1434 N N . GLN A 1 187 ? -52.234 -2.580 67.226 1.00 38.53 187 GLN A N 1
ATOM 1435 C CA . GLN A 1 187 ? -51.418 -3.811 67.178 1.00 38.53 187 GLN A CA 1
ATOM 1436 C C . GLN A 1 187 ? -49.929 -3.765 66.763 1.00 38.53 187 GLN A C 1
ATOM 1438 O O . GLN A 1 187 ? -49.547 -3.710 65.600 1.00 38.53 187 GLN A O 1
ATOM 1443 N N . SER A 1 188 ? -49.103 -3.920 67.806 1.00 37.84 188 SER A N 1
ATOM 1444 C CA . SER A 1 188 ? -47.728 -4.432 67.844 1.00 37.84 188 SER A CA 1
ATOM 1445 C C . SER A 1 188 ? -47.618 -5.898 67.399 1.00 37.84 188 SER A C 1
ATOM 1447 O O . SER A 1 188 ? -48.528 -6.661 67.694 1.00 37.84 188 SER A O 1
ATOM 1449 N N . THR A 1 189 ? -46.460 -6.311 66.856 1.00 35.62 189 THR A N 1
ATOM 1450 C CA . THR A 1 189 ? -45.564 -7.355 67.428 1.00 35.62 189 THR A CA 1
ATOM 1451 C C . THR A 1 189 ? -44.279 -7.525 66.594 1.00 35.62 189 THR A C 1
ATOM 1453 O O . THR A 1 189 ? -44.326 -7.527 65.369 1.00 35.62 189 THR A O 1
ATOM 1456 N N . VAL A 1 190 ? -43.146 -7.689 67.286 1.00 38.62 190 VAL A N 1
ATOM 1457 C CA . VAL A 1 190 ? -41.782 -8.008 66.795 1.00 38.62 190 VAL A CA 1
ATOM 1458 C C . VAL A 1 190 ? -41.524 -9.514 67.013 1.00 38.62 190 VAL A C 1
ATOM 1460 O O . VAL A 1 190 ? -42.104 -10.062 67.953 1.00 38.62 190 VAL A O 1
ATOM 1463 N N . PRO A 1 191 ? -40.701 -10.210 66.199 1.00 42.78 191 PRO A N 1
ATOM 1464 C CA . PRO A 1 191 ? -39.395 -10.724 66.698 1.00 42.78 191 PRO A CA 1
ATOM 1465 C C . PRO A 1 191 ? -38.293 -10.734 65.594 1.00 42.78 191 PRO A C 1
ATOM 1467 O O . PRO A 1 191 ? -38.606 -10.845 64.415 1.00 42.78 191 PRO A O 1
ATOM 1470 N N . THR A 1 192 ? -37.008 -10.403 65.801 1.00 37.16 192 THR A N 1
ATOM 1471 C CA . THR A 1 192 ? -35.860 -11.001 66.542 1.00 37.16 192 THR A CA 1
ATOM 1472 C C . THR A 1 192 ? -35.240 -12.290 65.951 1.00 37.16 192 THR A C 1
ATOM 1474 O O . THR A 1 192 ? -35.879 -13.333 65.954 1.00 37.16 192 THR A O 1
ATOM 1477 N N . SER A 1 193 ? -33.937 -12.214 65.596 1.00 41.31 193 SER A N 1
ATOM 1478 C CA . SER A 1 193 ? -32.849 -13.207 65.840 1.00 41.31 193 SER A CA 1
ATOM 1479 C C . SER A 1 193 ? -32.000 -13.702 64.642 1.00 41.31 193 SER A C 1
ATOM 1481 O O . SER A 1 193 ? -32.386 -14.580 63.882 1.00 41.31 193 SER A O 1
ATOM 1483 N N . VAL A 1 194 ? -30.775 -13.158 64.586 1.00 44.47 194 VAL A N 1
ATOM 1484 C CA . VAL A 1 194 ? -29.430 -13.745 64.348 1.00 44.47 194 VAL A CA 1
ATOM 1485 C C . VAL A 1 194 ? -29.309 -15.219 63.893 1.00 44.47 194 VAL A C 1
ATOM 1487 O O . VAL A 1 194 ? -29.729 -16.113 64.619 1.00 44.47 194 VAL A O 1
ATOM 1490 N N . ASN A 1 195 ? -28.527 -15.484 62.826 1.00 45.41 195 ASN A N 1
ATOM 1491 C CA . ASN A 1 195 ? -27.529 -16.573 62.835 1.00 45.41 195 ASN A CA 1
ATOM 1492 C C . ASN A 1 195 ? -26.375 -16.362 61.822 1.00 45.41 195 ASN A C 1
ATOM 1494 O O . ASN A 1 195 ? -26.572 -15.890 60.706 1.00 45.41 195 ASN A O 1
ATOM 1498 N N . ARG A 1 196 ? -25.156 -16.711 62.250 1.00 47.22 196 ARG A N 1
ATOM 1499 C CA . ARG A 1 196 ? -23.830 -16.476 61.650 1.00 47.22 196 ARG A CA 1
ATOM 1500 C C . ARG A 1 196 ? -23.194 -17.846 61.385 1.00 47.22 196 ARG A C 1
ATOM 1502 O O . ARG A 1 196 ? -23.023 -18.573 62.351 1.00 47.22 196 ARG A O 1
ATOM 1509 N N . GLN A 1 197 ? -22.758 -18.166 60.164 1.00 50.28 197 GLN A N 1
ATOM 1510 C CA . GLN A 1 197 ? -21.744 -19.202 59.842 1.00 50.28 197 GLN A CA 1
ATOM 1511 C C . GLN A 1 197 ? -21.610 -19.317 58.316 1.00 50.28 197 GLN A C 1
ATOM 1513 O O . GLN A 1 197 ? -22.594 -19.150 57.613 1.00 50.28 197 GLN A O 1
ATOM 1518 N N . ARG A 1 198 ? -20.499 -19.708 57.694 1.00 48.97 198 ARG A N 1
ATOM 1519 C CA . ARG A 1 198 ? -19.043 -19.588 57.891 1.00 48.97 198 ARG A CA 1
ATOM 1520 C C . ARG A 1 198 ? -18.475 -20.106 56.561 1.00 48.97 198 ARG A C 1
ATOM 1522 O O . ARG A 1 198 ? -18.938 -21.128 56.066 1.00 48.97 198 ARG A O 1
ATOM 1529 N N . CYS A 1 199 ? -17.495 -19.416 55.989 1.00 47.25 199 CYS A N 1
ATOM 1530 C CA . CYS A 1 199 ? -16.832 -19.810 54.746 1.00 47.25 199 CYS A CA 1
ATOM 1531 C C . CYS A 1 199 ? -16.066 -21.136 54.893 1.00 47.25 199 CYS A C 1
ATOM 1533 O O . CYS A 1 199 ? -15.383 -21.343 55.900 1.00 47.25 199 CYS A O 1
ATOM 1535 N N . ARG A 1 200 ? -16.090 -21.980 53.855 1.00 51.12 200 ARG A N 1
ATOM 1536 C CA . ARG A 1 200 ? -15.082 -23.023 53.634 1.00 51.12 200 ARG A CA 1
ATOM 1537 C C . ARG A 1 200 ? -14.715 -23.057 52.151 1.00 51.12 200 ARG A C 1
ATOM 1539 O O . ARG A 1 200 ? -15.592 -23.068 51.296 1.00 51.12 200 ARG A O 1
ATOM 1546 N N . VAL A 1 201 ? -13.414 -22.990 51.907 1.00 48.91 201 VAL A N 1
ATOM 1547 C CA . VAL A 1 201 ? -12.753 -22.966 50.600 1.00 48.91 201 VAL A CA 1
ATOM 1548 C C . VAL A 1 201 ? -12.410 -24.409 50.227 1.00 48.91 201 VAL A C 1
ATOM 1550 O O . VAL A 1 201 ? -12.063 -25.203 51.107 1.00 48.91 201 VAL A O 1
ATOM 1553 N N . SER A 1 202 ? -12.502 -24.750 48.949 1.00 53.09 202 SER A N 1
ATOM 1554 C CA . SER A 1 202 ? -11.812 -25.878 48.316 1.00 53.09 202 SER A CA 1
ATOM 1555 C C . SER A 1 202 ? -11.325 -25.408 46.957 1.00 53.09 202 SER A C 1
ATOM 1557 O O . SER A 1 202 ? -12.067 -24.606 46.344 1.00 53.09 202 SER A O 1
#

Nearest PDB structures (foldseek):
  1x4v-assembly1_A  TM=8.904E-01  e=1.603E-04  Homo sapiens
  1wfe-assembly1_A  TM=9.773E-01  e=1.137E-03  Mus musculus
  5ij4-assembly1_A  TM=9.383E-01  e=5.751E-03  Saccharomyces cerevisiae S288C
  1wys-assembly1_A  TM=6.761E-01  e=1.813E-02  Mus musculus

Foldseek 3Di:
DDPPPQAAAAPAPVGRDGANDWDQAPFQRGTHHPQQNDCVSRVPPRPVQPPPDFDAQPQARHTFDDDSPDDNVVSSVVCLQPPDPGPVSVVVVPQVFQAAPAPPGGHGHSDFLAAPFQRHTHDPQQSDCVSRVDPGPVNVVVVVVVVPPVPPPPPVVVPPDDDDDPVNVVVVVVVVVVVVVVPPDDDDDDDDDDDDDDDDDD

Sequence (202 aa):
MELPHLGEQCSEPTCKKLDFLPVKCDACGNIYCMDHMSYVQHSCPSAHKKDVQVPICPLCGSPVPTPRNQPPDIAVSEHIDRDCQSDPAKAKRKVKANKCALPGCRVKELVPVICSECRQNFCLRHRFPDDHKCVGKKGKVLEASIHRQEISTYSHVLSVQGNMSEDEALAKAISESMKETTRSRGQSTVPTSVNRQRCRVS

Secondary structure (DSSP, 8-state):
---TT-SEEPS-TT---EESSPEEPTTT--EE-GGG-STTTTT-TTGGGT----PBPTTT-PBP---TTS-HHHHHHHHHHHT--SHHHHHHH----EE--STT---EESS-EE-TTT--EE-GGG-STTTTT---TTTHHHHHHHTTTTTHHHHHHHHH-----HHHHHHHHHHHHHHHTTT-------------------

pLDDT: mean 74.12, std 16.15, range [35.62, 92.25]

Mean predicted aligned error: 20.83 Å

Solvent-accessible surface area (backbone atoms only — not comparable to full-atom values): 12897 Å² total; per-residue (Å²): 136,85,78,94,76,76,47,46,58,17,70,43,94,90,46,71,48,70,22,81,67,66,40,63,36,92,65,77,66,50,40,20,29,86,92,37,59,51,55,75,68,58,64,42,94,35,48,80,80,69,68,78,72,68,46,62,33,93,77,68,70,47,74,36,86,49,59,100,90,53,62,56,69,58,40,41,48,50,35,46,76,73,67,42,81,28,68,72,40,46,51,67,69,59,63,69,57,28,51,24,70,40,88,93,48,84,51,58,27,87,61,82,42,64,32,92,55,57,69,47,38,23,26,89,88,31,56,50,58,80,67,45,68,58,62,33,72,80,56,63,63,58,63,65,55,61,77,51,61,76,67,62,59,62,66,58,53,73,75,72,61,72,96,67,56,73,69,59,56,51,52,50,55,55,55,50,58,67,58,52,76,78,70,82,81,81,83,89,88,86,87,91,84,88,90,87,87,79,91,82,88,133